Protein AF-0000000086443391 (afdb_homodimer)

pLDDT: mea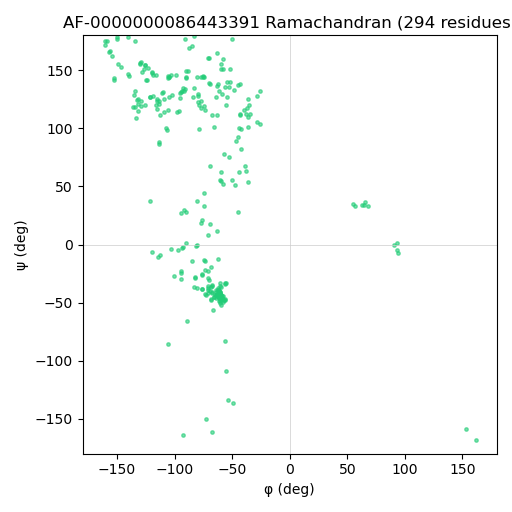n 80.8, std 28.44, range [21.55, 98.94]

Secondary structure (DSSP, 8-state):
----------------------STTSTT------------PPPTTSEEEEEEEESSHHHHHHHHHHHHHTTS-SEEEEEEEEEEEEEETTEEEEEEEEEEEEEEEGGGHHHHHHHHHHH-SSSS--EEEEE--EE-HHHHHHHHHHS--/----------------------------------------PPPTTSEEEEEEEESSHHHHHHHHHHHHHTTS-SEEEEEEEEEEEEEETTEEEEEEEEEEEEEEEGGGHHHHHHHHHHH-SSSS--EEEEE-----HHHHHHHHHHS--

Nearest PDB structures (foldseek):
  2zfh-assembly1_A  TM=9.985E-01  e=1.264E-17  Homo sapiens
  1osc-assembly1_B  TM=9.927E-01  e=7.047E-17  Rattus norvegicus
  2zom-assembly1_C  TM=9.769E-01  e=1.048E-13  Oryza sativa Japonica Group
  4e98-assembly1_B  TM=9.804E-01  e=3.803E-13  Cryptosporidium parvum Iowa II
  4iyq-assembly1_C  TM=9.465E-01  e=1.659E-12  Ehrlichia chaffeensis str. Arkansas

Structure (mmCIF, N/CA/C/O backbone):
data_AF-0000000086443391-model_v1
#
loop_
_entity.id
_entity.type
_entity.pdbx_description
1 polymer 'CutA divalent cation tolerance homolog'
#
loop_
_atom_site.group_PDB
_atom_site.id
_atom_site.type_symbol
_atom_site.label_atom_id
_atom_site.label_alt_id
_atom_site.label_comp_id
_atom_site.label_asym_id
_atom_site.label_entity_id
_atom_site.label_seq_id
_atom_site.pdbx_PDB_ins_code
_atom_site.Cartn_x
_atom_site.Cartn_y
_atom_site.Cartn_z
_atom_site.occupancy
_atom_site.B_iso_or_equiv
_atom_site.auth_seq_id
_atom_site.auth_comp_id
_atom_site.auth_asym_id
_atom_site.auth_atom_id
_atom_site.pdbx_PDB_model_num
ATOM 1 N N . MET A 1 1 ? -61.25 -26.375 -77.75 1 25.73 1 MET A N 1
ATOM 2 C CA . MET A 1 1 ? -61.312 -27.344 -76.625 1 25.73 1 MET A CA 1
ATOM 3 C C . MET A 1 1 ? -60.562 -26.812 -75.375 1 25.73 1 MET A C 1
ATOM 5 O O . MET A 1 1 ? -60.094 -27.594 -74.562 1 25.73 1 MET A O 1
ATOM 9 N N . THR A 1 2 ? -60.406 -25.469 -75.25 1 26.58 2 THR A N 1
ATOM 10 C CA . THR A 1 2 ? -59.406 -24.734 -74.5 1 26.58 2 THR A CA 1
ATOM 11 C C . THR A 1 2 ? -59.781 -24.719 -73 1 26.58 2 THR A C 1
ATOM 13 O O . THR A 1 2 ? -60.781 -24.125 -72.625 1 26.58 2 THR A O 1
ATOM 16 N N . THR A 1 3 ? -59.219 -25.547 -72.188 1 21.55 3 THR A N 1
ATOM 17 C CA . THR A 1 3 ? -59.625 -26.094 -70.875 1 21.55 3 THR A CA 1
ATOM 18 C C . THR A 1 3 ? -59.125 -25.234 -69.75 1 21.55 3 THR A C 1
ATOM 20 O O . THR A 1 3 ? -58 -25.422 -69.25 1 21.55 3 THR A O 1
ATOM 23 N N . LYS A 1 4 ? -58.906 -23.859 -69.938 1 28.02 4 LYS A N 1
ATOM 24 C CA . LYS A 1 4 ? -58.125 -23.172 -68.938 1 28.02 4 LYS A CA 1
ATOM 25 C C . LYS A 1 4 ? -58.625 -23.516 -67.5 1 28.02 4 LYS A C 1
ATOM 27 O O . LYS A 1 4 ? -59.812 -23.328 -67.25 1 28.02 4 LYS A O 1
ATOM 32 N N . LEU A 1 5 ? -57.656 -23.812 -66.688 1 23.98 5 LEU A N 1
ATOM 33 C CA . LEU A 1 5 ? -57.562 -24.484 -65.438 1 23.98 5 LEU A CA 1
ATOM 34 C C . LEU A 1 5 ? -58.25 -23.672 -64.312 1 23.98 5 LEU A C 1
ATOM 36 O O . LEU A 1 5 ? -58.438 -22.469 -64.5 1 23.98 5 LEU A O 1
ATOM 40 N N . LEU A 1 6 ? -57.875 -24.031 -63.031 1 24.28 6 LEU A N 1
ATOM 41 C CA . LEU A 1 6 ? -58.5 -24.562 -61.844 1 24.28 6 LEU A CA 1
ATOM 42 C C . LEU A 1 6 ? -58.656 -23.484 -60.781 1 24.28 6 LEU A C 1
ATOM 44 O O . LEU A 1 6 ? -59.75 -23.266 -60.25 1 24.28 6 LEU A O 1
ATOM 48 N N . LEU A 1 7 ? -57.469 -23.219 -59.844 1 27.47 7 LEU A N 1
ATOM 49 C CA . LEU A 1 7 ? -57.781 -23.672 -58.5 1 27.47 7 LEU A CA 1
ATOM 50 C C . LEU A 1 7 ? -58.375 -22.547 -57.656 1 27.47 7 LEU A C 1
ATOM 52 O O . LEU A 1 7 ? -58.188 -21.375 -57.969 1 27.47 7 LEU A O 1
ATOM 56 N N . PRO A 1 8 ? -58.344 -22.859 -56.188 1 28.83 8 PRO A N 1
ATOM 57 C CA . PRO A 1 8 ? -59.312 -22.703 -55.125 1 28.83 8 PRO A CA 1
ATOM 58 C C . PRO A 1 8 ? -59.188 -21.344 -54.406 1 28.83 8 PRO A C 1
ATOM 60 O O . PRO A 1 8 ? -58.188 -20.656 -54.562 1 28.83 8 PRO A O 1
ATOM 63 N N . SER A 1 9 ? -60.062 -21.078 -53.469 1 26.98 9 SER A N 1
ATOM 64 C CA . SER A 1 9 ? -60.844 -20.062 -52.75 1 26.98 9 SER A CA 1
ATOM 65 C C . SER A 1 9 ? -60.062 -19.562 -51.531 1 26.98 9 SER A C 1
ATOM 67 O O . SER A 1 9 ? -60.594 -18.797 -50.719 1 26.98 9 SER A O 1
ATOM 69 N N . ILE A 1 10 ? -58.625 -20.125 -51.25 1 29.17 10 ILE A N 1
ATOM 70 C CA . ILE A 1 10 ? -58.562 -20.203 -49.812 1 29.17 10 ILE A CA 1
ATOM 71 C C . ILE A 1 10 ? -58.688 -18.797 -49.219 1 29.17 10 ILE A C 1
ATOM 73 O O . ILE A 1 10 ? -58.281 -17.812 -49.812 1 29.17 10 ILE A O 1
ATOM 77 N N . SER A 1 11 ? -58.969 -18.766 -47.875 1 23.36 11 SER A N 1
ATOM 78 C CA . SER A 1 11 ? -59.688 -18.062 -46.812 1 23.36 11 SER A CA 1
ATOM 79 C C . SER A 1 11 ? -58.875 -16.859 -46.312 1 23.36 11 SER A C 1
ATOM 81 O O . SER A 1 11 ? -57.688 -16.766 -46.531 1 23.36 11 SER A O 1
ATOM 83 N N . VAL A 1 12 ? -59.469 -16.125 -45.312 1 23.7 12 VAL A N 1
ATOM 84 C CA . VAL A 1 12 ? -59.812 -14.812 -44.781 1 23.7 12 VAL A CA 1
ATOM 85 C C . VAL A 1 12 ? -58.688 -14.297 -43.906 1 23.7 12 VAL A C 1
ATOM 87 O O . VAL A 1 12 ? -58.281 -13.148 -44.031 1 23.7 12 VAL A O 1
ATOM 90 N N . ALA A 1 13 ? -58.344 -14.992 -42.625 1 24.92 13 ALA A N 1
ATOM 91 C CA . ALA A 1 13 ? -58.531 -14.281 -41.375 1 24.92 13 ALA A CA 1
ATOM 92 C C . ALA A 1 13 ? -57.25 -13.602 -40.938 1 24.92 13 ALA A C 1
ATOM 94 O O . ALA A 1 13 ? -56.406 -14.219 -40.25 1 24.92 13 ALA A O 1
ATOM 95 N N . CYS A 1 14 ? -56.281 -13.188 -41.719 1 25.61 14 CYS A N 1
ATOM 96 C CA . CYS A 1 14 ? -55.031 -12.773 -41.125 1 25.61 14 CYS A CA 1
ATOM 97 C C . CYS A 1 14 ? -55.219 -11.602 -40.156 1 25.61 14 CYS A C 1
ATOM 99 O O . CYS A 1 14 ? -55.438 -10.469 -40.625 1 25.61 14 CYS A O 1
ATOM 101 N N . LEU A 1 15 ? -56.062 -11.859 -39 1 27.02 15 LEU A N 1
ATOM 102 C CA . LEU A 1 15 ? -56.375 -10.812 -38.031 1 27.02 15 LEU A CA 1
ATOM 103 C C . LEU A 1 15 ? -55.094 -10.125 -37.531 1 27.02 15 LEU A C 1
ATOM 105 O O . LEU A 1 15 ? -54.031 -10.758 -37.469 1 27.02 15 LEU A O 1
ATOM 109 N N . LEU A 1 16 ? -55.219 -8.836 -37.156 1 25.28 16 LEU A N 1
ATOM 110 C CA . LEU A 1 16 ? -54.562 -7.574 -36.875 1 25.28 16 LEU A CA 1
ATOM 111 C C . LEU A 1 16 ? -53.844 -7.637 -35.531 1 25.28 16 LEU A C 1
ATOM 113 O O . LEU A 1 16 ? -54.438 -7.414 -34.5 1 25.28 16 LEU A O 1
ATOM 117 N N . LEU A 1 17 ? -53.25 -8.859 -35.062 1 32.81 17 LEU A N 1
ATOM 118 C CA . LEU A 1 17 ? -52.75 -8.742 -33.688 1 32.81 17 LEU A CA 1
ATOM 119 C C . LEU A 1 17 ? -51.75 -7.613 -33.562 1 32.81 17 LEU A C 1
ATOM 121 O O . LEU A 1 17 ? -50.625 -7.711 -34.125 1 32.81 17 LEU A O 1
ATOM 125 N N . SER A 1 18 ? -52.281 -6.41 -33.5 1 25.41 18 SER A N 1
ATOM 126 C CA . SER A 1 18 ? -51.562 -5.148 -33.344 1 25.41 18 SER A CA 1
ATOM 127 C C . SER A 1 18 ? -50.562 -5.219 -32.188 1 25.41 18 SER A C 1
ATOM 129 O O . SER A 1 18 ? -50.531 -6.203 -31.438 1 25.41 18 SER A O 1
ATOM 131 N N . GLN A 1 19 ? -50.5 -4.074 -31.297 1 26.28 19 GLN A N 1
ATOM 132 C CA . GLN A 1 19 ? -49.625 -3.014 -30.797 1 26.28 19 GLN A CA 1
ATOM 133 C C . GLN A 1 19 ? -49.125 -3.33 -29.391 1 26.28 19 GLN A C 1
ATOM 135 O O . GLN A 1 19 ? -48.5 -2.488 -28.75 1 26.28 19 GLN A O 1
ATOM 140 N N . LEU A 1 20 ? -49.469 -4.363 -28.672 1 33.06 20 LEU A N 1
ATOM 141 C CA . LEU A 1 20 ? -49.406 -4.086 -27.234 1 33.06 20 LEU A CA 1
ATOM 142 C C . LEU A 1 20 ? -47.938 -4.082 -26.75 1 33.06 20 LEU A C 1
ATOM 144 O O . LEU A 1 20 ? -47.5 -5.047 -26.125 1 33.06 20 LEU A O 1
ATOM 148 N N . ARG A 1 21 ? -46.938 -3.904 -27.516 1 29.48 21 ARG A N 1
ATOM 149 C CA . ARG A 1 21 ? -45.656 -4.211 -26.875 1 29.48 21 ARG A CA 1
ATOM 150 C C . ARG A 1 21 ? -45.312 -3.191 -25.797 1 29.48 21 ARG A C 1
ATOM 152 O O . ARG A 1 21 ? -44.156 -2.793 -25.641 1 29.48 21 ARG A O 1
ATOM 159 N N . GLY A 1 22 ? -46.375 -2.428 -25.359 1 25.39 22 GLY A N 1
ATOM 160 C CA . GLY A 1 22 ? -45.812 -1.315 -24.609 1 25.39 22 GLY A CA 1
ATOM 161 C C . GLY A 1 22 ? -44.906 -1.755 -23.5 1 25.39 22 GLY A C 1
ATOM 162 O O . GLY A 1 22 ? -43.75 -1.306 -23.422 1 25.39 22 GLY A O 1
ATOM 163 N N . VAL A 1 23 ? -45.375 -1.601 -22.141 1 29.09 23 VAL A N 1
ATOM 164 C CA . VAL A 1 23 ? -44.938 -0.845 -20.969 1 29.09 23 VAL A CA 1
ATOM 165 C C . VAL A 1 23 ? -44.094 -1.735 -20.047 1 29.09 23 VAL A C 1
ATOM 167 O O . VAL A 1 23 ? -43.656 -1.302 -18.984 1 29.09 23 VAL A O 1
ATOM 170 N N . LEU A 1 24 ? -43.938 -3.023 -20.328 1 31.02 24 LEU A N 1
ATOM 171 C CA . LEU A 1 24 ? -43.688 -3.641 -19.031 1 31.02 24 LEU A CA 1
ATOM 172 C C . LEU A 1 24 ? -42.25 -3.389 -18.578 1 31.02 24 LEU A C 1
ATOM 174 O O . LEU A 1 24 ? -41.406 -4.289 -18.641 1 31.02 24 LEU A O 1
ATOM 178 N N . LYS A 1 25 ? -41.531 -2.377 -19.156 1 30.86 25 LYS A N 1
ATOM 179 C CA . LYS A 1 25 ? -40.125 -2.418 -18.703 1 30.86 25 LYS A CA 1
ATOM 180 C C . LYS A 1 25 ? -40.031 -2.203 -17.203 1 30.86 25 LYS A C 1
ATOM 182 O O . LYS A 1 25 ? -38.938 -2.105 -16.641 1 30.86 25 LYS A O 1
ATOM 187 N N . LEU A 1 26 ? -41.125 -1.758 -16.5 1 30.23 26 LEU A N 1
ATOM 188 C CA . LEU A 1 26 ? -40.625 -0.985 -15.375 1 30.23 26 LEU A CA 1
ATOM 189 C C . LEU A 1 26 ? -39.875 -1.887 -14.391 1 30.23 26 LEU A C 1
ATOM 191 O O . LEU A 1 26 ? -38.812 -1.513 -13.859 1 30.23 26 LEU A O 1
ATOM 195 N N . SER A 1 27 ? -40.5 -2.957 -13.852 1 30.39 27 SER A N 1
ATOM 196 C CA . SER A 1 27 ? -40.406 -3.145 -12.414 1 30.39 27 SER A CA 1
ATOM 197 C C . SER A 1 27 ? -39.125 -3.887 -12.055 1 30.39 27 SER A C 1
ATOM 199 O O . SER A 1 27 ? -38.906 -4.273 -10.898 1 30.39 27 SER A O 1
ATOM 201 N N . ALA A 1 28 ? -38.469 -4.484 -12.977 1 35 28 ALA A N 1
ATOM 202 C CA . ALA A 1 28 ? -37.656 -5.48 -12.312 1 35 28 ALA A CA 1
ATOM 203 C C . ALA A 1 28 ? -36.531 -4.816 -11.516 1 35 28 ALA A C 1
ATOM 205 O O . ALA A 1 28 ? -35.469 -5.406 -11.312 1 35 28 ALA A O 1
ATOM 206 N N . MET A 1 29 ? -36.594 -3.486 -11.43 1 26.83 29 MET A N 1
ATOM 207 C CA . MET A 1 29 ? -35.281 -2.992 -10.977 1 26.83 29 MET A CA 1
ATOM 208 C C . MET A 1 29 ? -34.875 -3.648 -9.664 1 26.83 29 MET A C 1
ATOM 210 O O . MET A 1 29 ? -33.75 -4.113 -9.516 1 26.83 29 MET A O 1
ATOM 214 N N . ALA A 1 30 ? -35.469 -3.016 -8.391 1 31.58 30 ALA A N 1
ATOM 215 C CA . ALA A 1 30 ? -34.75 -2.783 -7.148 1 31.58 30 ALA A CA 1
ATOM 216 C C . ALA A 1 30 ? -34.656 -4.059 -6.316 1 31.58 30 ALA A C 1
ATOM 218 O O . ALA A 1 30 ? -35.594 -4.414 -5.609 1 31.58 30 ALA A O 1
ATOM 219 N N . THR A 1 31 ? -34.5 -5.168 -6.711 1 34.12 31 THR A N 1
ATOM 220 C CA . THR A 1 31 ? -34.375 -6.121 -5.617 1 34.12 31 THR A CA 1
ATOM 221 C C . THR A 1 31 ? -33.406 -5.602 -4.559 1 34.12 31 THR A C 1
ATOM 223 O O . THR A 1 31 ? -32.25 -5.332 -4.852 1 34.12 31 THR A O 1
ATOM 226 N N . THR A 1 32 ? -33.812 -4.855 -3.576 1 32.41 32 THR A N 1
ATOM 227 C CA . THR A 1 32 ? -33.188 -4.379 -2.354 1 32.41 32 THR A CA 1
ATOM 228 C C . THR A 1 32 ? -32.5 -5.523 -1.625 1 32.41 32 THR A C 1
ATOM 230 O O . THR A 1 32 ? -33.156 -6.398 -1.06 1 32.41 32 THR A O 1
ATOM 233 N N . SER A 1 33 ? -31.688 -6.328 -2.15 1 35.19 33 SER A N 1
ATOM 234 C CA . SER A 1 33 ? -31.031 -7.191 -1.176 1 35.19 33 SER A CA 1
ATOM 235 C C . SER A 1 33 ? -30.734 -6.449 0.124 1 35.19 33 SER A C 1
ATOM 237 O O . SER A 1 33 ? -30.391 -5.266 0.103 1 35.19 33 SER A O 1
ATOM 239 N N . PRO A 1 34 ? -31.312 -6.867 1.272 1 35.53 34 P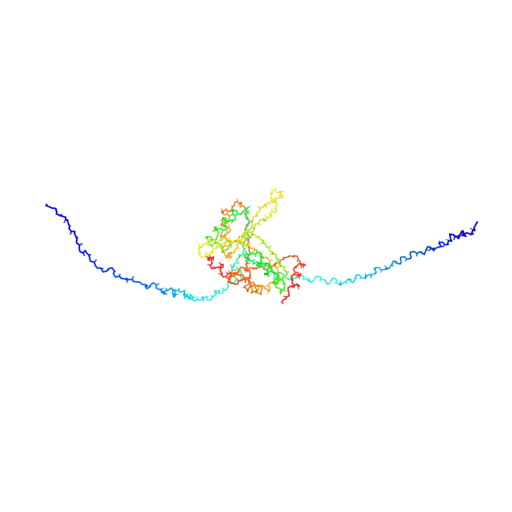RO A N 1
ATOM 240 C CA . PRO A 1 34 ? -31.047 -6.148 2.521 1 35.53 34 PRO A CA 1
ATOM 241 C C . PRO A 1 34 ? -29.609 -5.656 2.643 1 35.53 34 PRO A C 1
ATOM 243 O O . PRO A 1 34 ? -28.703 -6.285 2.104 1 35.53 34 PRO A O 1
ATOM 246 N N . CYS A 1 35 ? -29.391 -4.434 2.619 1 35.72 35 CYS A N 1
ATOM 247 C CA . CYS A 1 35 ? -28.109 -3.854 2.992 1 35.72 35 CYS A CA 1
ATOM 248 C C . CYS A 1 35 ? -27.469 -4.625 4.145 1 35.72 35 CYS A C 1
ATOM 250 O O . CYS A 1 35 ? -27.953 -4.559 5.277 1 35.72 35 CYS A O 1
ATOM 252 N N . VAL A 1 36 ? -27.297 -5.934 4.035 1 40 36 VAL A N 1
ATOM 253 C CA . VAL A 1 36 ? -26.516 -6.52 5.109 1 40 36 VAL A CA 1
ATOM 254 C C . VAL A 1 36 ? -25.547 -5.477 5.664 1 40 36 VAL A C 1
ATOM 256 O O . VAL A 1 36 ? -24.906 -4.742 4.902 1 40 36 VAL A O 1
ATOM 259 N N . PRO A 1 37 ? -25.812 -4.961 6.773 1 47.06 37 PRO A N 1
ATOM 260 C CA . PRO A 1 37 ? -24.859 -4.004 7.328 1 47.06 37 PRO A CA 1
ATOM 261 C C . PRO A 1 37 ? -23.406 -4.367 7.004 1 47.06 37 PRO A C 1
ATOM 263 O O . PRO A 1 37 ? -23.078 -5.547 6.848 1 47.06 37 PRO A O 1
ATOM 266 N N . PRO A 1 38 ? -22.719 -3.512 6.336 1 56.16 38 PRO A N 1
ATOM 267 C CA . PRO A 1 38 ? -21.312 -3.848 6.105 1 56.16 38 PRO A CA 1
ATOM 268 C C . PRO A 1 38 ? -20.672 -4.574 7.293 1 56.16 38 PRO A C 1
ATOM 270 O O . PRO A 1 38 ? -20.953 -4.238 8.445 1 56.16 38 PRO A O 1
ATOM 273 N N . SER A 1 39 ? -20.516 -5.941 7.254 1 62.44 39 SER A N 1
ATOM 274 C CA . SER A 1 39 ? -19.781 -6.656 8.289 1 62.44 39 SER A CA 1
ATOM 275 C C . SER A 1 39 ? -18.75 -5.746 8.969 1 62.44 39 SER A C 1
ATOM 277 O O . SER A 1 39 ? -18.234 -4.82 8.344 1 62.44 39 SER A O 1
ATOM 279 N N . PRO A 1 40 ? -18.766 -5.793 10.32 1 81 40 PRO A N 1
ATOM 280 C CA . PRO A 1 40 ? -17.734 -5.012 11.023 1 81 40 PRO A CA 1
ATOM 281 C C . PRO A 1 40 ? -16.344 -5.176 10.422 1 81 40 PRO A C 1
ATOM 283 O O . PRO A 1 40 ? -16.031 -6.242 9.883 1 81 40 PRO A O 1
ATOM 286 N N . PRO A 1 41 ? -15.742 -4.168 10.336 1 88.81 41 PRO A N 1
ATOM 287 C CA . PRO A 1 41 ? -14.375 -4.277 9.828 1 88.81 41 PRO A CA 1
ATOM 288 C C . PRO A 1 41 ? -13.539 -5.309 10.586 1 88.81 41 PRO A C 1
ATOM 290 O O . PRO A 1 41 ? -13.766 -5.527 11.781 1 88.81 41 PRO A O 1
ATOM 293 N N . PRO A 1 42 ? -12.789 -6.02 9.906 1 93.5 42 PRO A N 1
ATOM 294 C CA . PRO A 1 42 ? -11.914 -6.969 10.594 1 93.5 42 PRO A CA 1
ATOM 295 C C . PRO A 1 42 ? -10.977 -6.293 11.586 1 93.5 42 PRO A C 1
ATOM 297 O O . PRO A 1 42 ? -10.641 -5.117 11.422 1 93.5 42 PRO A O 1
ATOM 300 N N . PRO A 1 43 ? -10.609 -7.031 12.625 1 95.69 43 PRO A N 1
ATOM 301 C CA . PRO A 1 43 ? -9.656 -6.473 13.578 1 95.69 43 PRO A CA 1
ATOM 302 C C . PRO A 1 43 ? -8.32 -6.102 12.938 1 95.69 43 PRO A C 1
ATOM 304 O O . PRO A 1 43 ? -7.949 -6.664 11.906 1 95.69 43 PRO A O 1
ATOM 307 N N . PRO A 1 44 ? -7.625 -5.141 13.594 1 96.81 44 PRO A N 1
ATOM 308 C CA . PRO A 1 44 ? -6.297 -4.781 13.086 1 96.81 44 PRO A CA 1
ATOM 309 C C . PRO A 1 44 ? -5.383 -5.992 12.922 1 96.81 44 PRO A C 1
ATOM 311 O O . PRO A 1 44 ? -5.367 -6.883 13.773 1 96.81 44 PRO A O 1
ATOM 314 N N . GLY A 1 45 ? -4.699 -6.035 11.812 1 97.88 45 GLY A N 1
ATOM 315 C CA . GLY A 1 45 ? -3.729 -7.094 11.602 1 97.88 45 GLY A CA 1
ATOM 316 C C . GLY A 1 45 ? -4.301 -8.281 10.852 1 97.88 45 GLY A C 1
ATOM 317 O O . GLY A 1 45 ? -3.564 -9.195 10.477 1 97.88 45 GLY A O 1
ATOM 318 N N . THR A 1 46 ? -5.582 -8.32 10.594 1 98.06 46 THR A N 1
ATOM 319 C CA . THR A 1 46 ? -6.215 -9.406 9.859 1 98.06 46 THR A CA 1
ATOM 320 C C . THR A 1 46 ? -5.777 -9.391 8.391 1 98.06 46 THR A C 1
ATOM 322 O O . THR A 1 46 ? -5.637 -10.453 7.773 1 98.06 46 THR A O 1
ATOM 325 N N . VAL A 1 47 ? -5.629 -8.234 7.887 1 98.56 47 VAL A N 1
ATOM 326 C CA . VAL A 1 47 ? -5.16 -8.031 6.52 1 98.56 47 VAL A CA 1
ATOM 327 C C . VAL A 1 47 ? -3.695 -7.598 6.531 1 98.56 47 VAL A C 1
ATOM 329 O O . VAL A 1 47 ? -3.252 -6.91 7.457 1 98.56 47 VAL A O 1
ATOM 332 N N . SER A 1 48 ? -2.951 -8.023 5.535 1 98.81 48 SER A N 1
ATOM 333 C CA . SER A 1 48 ? -1.553 -7.629 5.387 1 98.81 48 SER A CA 1
ATOM 334 C C . SER A 1 48 ? -1.279 -7.078 3.994 1 98.81 48 SER A C 1
ATOM 336 O O . SER A 1 48 ? -1.936 -7.465 3.025 1 98.81 48 SER A O 1
ATOM 338 N N . ALA A 1 49 ? -0.36 -6.172 3.941 1 98.88 49 ALA A N 1
ATOM 339 C CA . ALA A 1 49 ? 0.308 -5.828 2.689 1 98.88 49 ALA A CA 1
ATOM 340 C C . ALA A 1 49 ? 1.599 -6.621 2.518 1 98.88 49 ALA A C 1
ATOM 342 O O . ALA A 1 49 ? 2.4 -6.723 3.449 1 98.88 49 ALA A O 1
ATOM 343 N N . ALA A 1 50 ? 1.792 -7.207 1.352 1 98.88 50 ALA A N 1
ATOM 344 C CA . ALA A 1 50 ? 3.031 -7.906 1.028 1 98.88 50 ALA A CA 1
ATOM 345 C C . ALA A 1 50 ? 3.725 -7.273 -0.174 1 98.88 50 ALA A C 1
ATOM 347 O O . ALA A 1 50 ? 3.064 -6.73 -1.064 1 98.88 50 ALA A O 1
ATOM 348 N N . TYR A 1 51 ? 4.988 -7.348 -0.16 1 98.88 51 TYR A N 1
ATOM 349 C CA . TYR A 1 51 ? 5.832 -6.766 -1.197 1 98.88 51 TYR A CA 1
ATOM 350 C C . TYR A 1 51 ? 6.699 -7.836 -1.855 1 98.88 51 TYR A C 1
ATOM 352 O O . TYR A 1 51 ? 7.367 -8.609 -1.168 1 98.88 51 TYR A O 1
ATOM 360 N N . VAL A 1 52 ? 6.617 -7.875 -3.154 1 98.88 52 VAL A N 1
ATOM 361 C CA . VAL A 1 52 ? 7.348 -8.844 -3.973 1 98.88 52 VAL A CA 1
ATOM 362 C C . VAL A 1 52 ? 8.023 -8.125 -5.141 1 98.88 52 VAL A C 1
ATOM 364 O O . VAL A 1 52 ? 7.359 -7.434 -5.918 1 98.88 52 VAL A O 1
ATOM 367 N N . THR A 1 53 ? 9.305 -8.258 -5.293 1 98.69 53 THR A N 1
ATOM 368 C CA . THR A 1 53 ? 9.969 -7.711 -6.465 1 98.69 53 THR A CA 1
ATOM 369 C C . THR A 1 53 ? 10.008 -8.734 -7.598 1 98.69 53 THR A C 1
ATOM 371 O O . THR A 1 53 ? 10.117 -9.938 -7.352 1 98.69 53 THR A O 1
ATOM 374 N N . CYS A 1 54 ? 9.875 -8.258 -8.773 1 98.75 54 CYS A N 1
ATOM 375 C CA . CYS A 1 54 ? 9.945 -9.07 -9.984 1 98.75 54 CYS A CA 1
ATOM 376 C C . CYS A 1 54 ? 10.914 -8.477 -10.992 1 98.75 54 CYS A C 1
ATOM 378 O O . CYS A 1 54 ? 11.133 -7.262 -11.008 1 98.75 54 CYS A O 1
ATOM 380 N N . PRO A 1 55 ? 11.43 -9.281 -11.898 1 98.31 55 PRO A N 1
ATOM 381 C CA . PRO A 1 55 ? 12.414 -8.766 -12.852 1 98.31 55 PRO A CA 1
ATOM 382 C C . PRO A 1 55 ? 11.797 -7.824 -13.891 1 98.31 55 PRO A C 1
ATOM 384 O O . PRO A 1 55 ? 12.492 -6.984 -14.461 1 98.31 55 PRO A O 1
ATOM 387 N N . ASN A 1 56 ? 10.477 -8.039 -14.203 1 98.25 56 ASN A N 1
ATOM 388 C CA . ASN A 1 56 ? 9.797 -7.184 -15.172 1 98.25 56 ASN A CA 1
ATOM 389 C C . ASN A 1 56 ? 8.281 -7.27 -15.031 1 98.25 56 ASN A C 1
ATOM 391 O O . ASN A 1 56 ? 7.77 -8.062 -14.242 1 98.25 56 ASN A O 1
ATOM 395 N N . GLU A 1 57 ? 7.664 -6.453 -15.812 1 98.5 57 GLU A N 1
ATOM 396 C CA . GLU A 1 57 ? 6.215 -6.32 -15.711 1 98.5 57 GLU A CA 1
ATOM 397 C C . GLU A 1 57 ? 5.512 -7.602 -16.156 1 98.5 57 GLU A C 1
ATOM 399 O O . GLU A 1 57 ? 4.469 -7.961 -15.602 1 98.5 57 GLU A O 1
ATOM 404 N N . GLU A 1 58 ? 6.039 -8.281 -17.125 1 98.5 58 GLU A N 1
ATOM 405 C CA . GLU A 1 58 ? 5.422 -9.508 -17.625 1 98.5 58 GLU A CA 1
ATOM 406 C C . GLU A 1 58 ? 5.328 -10.562 -16.531 1 98.5 58 GLU A C 1
ATOM 408 O O . GLU A 1 58 ? 4.262 -11.141 -16.312 1 98.5 58 GLU A O 1
ATOM 413 N N . VAL A 1 59 ? 6.426 -10.781 -15.898 1 98.75 59 VAL A N 1
ATOM 414 C CA . VAL A 1 59 ? 6.465 -11.758 -14.812 1 98.75 59 VAL A CA 1
ATOM 415 C C . VAL A 1 59 ? 5.516 -11.32 -13.695 1 98.75 59 VAL A C 1
ATOM 417 O O . VAL A 1 59 ? 4.75 -12.133 -13.172 1 98.75 59 VAL A O 1
ATOM 420 N N . ALA A 1 60 ? 5.555 -10.047 -13.336 1 98.81 60 ALA A N 1
ATOM 421 C CA . ALA A 1 60 ? 4.715 -9.516 -12.266 1 98.81 60 ALA A CA 1
ATOM 422 C C . ALA A 1 60 ? 3.234 -9.703 -12.586 1 98.81 60 ALA A C 1
ATOM 424 O O . ALA A 1 60 ? 2.449 -10.102 -11.719 1 98.81 60 ALA A O 1
ATOM 425 N N . ARG A 1 61 ? 2.904 -9.414 -13.805 1 98.69 61 ARG A N 1
ATOM 426 C CA . ARG A 1 61 ? 1.512 -9.531 -14.227 1 98.69 61 ARG A CA 1
ATOM 427 C C . ARG A 1 61 ? 1.031 -10.977 -14.141 1 98.69 61 ARG A C 1
ATOM 429 O O . ARG A 1 61 ? -0.098 -11.234 -13.719 1 98.69 61 ARG A O 1
ATOM 436 N N . LYS A 1 62 ? 1.845 -11.82 -14.586 1 98.75 62 LYS A N 1
ATOM 437 C CA . LYS A 1 62 ? 1.498 -13.242 -14.523 1 98.75 62 LYS A CA 1
ATOM 438 C C . LYS A 1 62 ? 1.305 -13.695 -13.078 1 98.75 62 LYS A C 1
ATOM 440 O O . LYS A 1 62 ? 0.316 -14.359 -12.758 1 98.75 62 LYS A O 1
ATOM 445 N N . LEU A 1 63 ? 2.213 -13.359 -12.281 1 98.88 63 LEU A N 1
ATOM 446 C CA . LEU A 1 63 ? 2.115 -13.719 -10.867 1 98.88 63 LEU A CA 1
ATOM 447 C C . LEU A 1 63 ? 0.873 -13.109 -10.234 1 98.88 63 LEU A C 1
ATOM 449 O O . LEU A 1 63 ? 0.145 -13.781 -9.508 1 98.88 63 LEU A O 1
ATOM 453 N N . ALA A 1 64 ? 0.688 -11.828 -10.508 1 98.88 64 ALA A N 1
ATOM 454 C CA . ALA A 1 64 ? -0.433 -11.094 -9.922 1 98.88 64 ALA A CA 1
ATOM 455 C C . ALA A 1 64 ? -1.765 -11.734 -10.305 1 98.88 64 ALA A C 1
ATOM 457 O O . ALA A 1 64 ? -2.619 -11.961 -9.445 1 98.88 64 ALA A O 1
ATOM 458 N N . LYS A 1 65 ? -1.919 -12.062 -11.562 1 98.69 65 LYS A N 1
ATOM 459 C CA . LYS A 1 65 ? -3.156 -12.672 -12.031 1 98.69 65 LYS A CA 1
ATOM 460 C C . LYS A 1 65 ? -3.391 -14.023 -11.375 1 98.69 65 LYS A C 1
ATOM 462 O O . LYS A 1 65 ? -4.512 -14.336 -10.961 1 98.69 65 LYS A O 1
ATOM 467 N N . GLY A 1 66 ? -2.344 -14.781 -11.273 1 98.69 66 GLY A N 1
ATOM 468 C CA . GLY A 1 66 ? -2.471 -16.078 -10.617 1 98.69 66 GLY A CA 1
ATOM 469 C C . GLY A 1 66 ? -2.865 -15.969 -9.156 1 98.69 66 GLY A C 1
ATOM 470 O O . GLY A 1 66 ? -3.68 -16.75 -8.672 1 98.69 66 GLY A O 1
ATOM 471 N N . LEU A 1 67 ? -2.275 -15.039 -8.461 1 98.88 67 LEU A N 1
ATOM 472 C CA . LEU A 1 67 ? -2.572 -14.82 -7.051 1 98.88 67 LEU A CA 1
ATOM 473 C C . LEU A 1 67 ? -4.035 -14.445 -6.852 1 98.88 67 LEU A C 1
ATOM 475 O O . LEU A 1 67 ? -4.695 -14.953 -5.945 1 98.88 67 LEU A O 1
ATOM 479 N N . VAL A 1 68 ? -4.543 -13.555 -7.688 1 98.75 68 VAL A N 1
ATOM 480 C CA . VAL A 1 68 ? -5.914 -13.07 -7.574 1 98.75 68 VAL A CA 1
ATOM 481 C C . VAL A 1 68 ? -6.887 -14.164 -8.008 1 98.75 68 VAL A C 1
ATOM 483 O O . VAL A 1 68 ? -7.879 -14.43 -7.324 1 98.75 68 VAL A O 1
ATOM 486 N N . GLU A 1 69 ? -6.59 -14.828 -9.055 1 97.88 69 GLU A N 1
ATOM 487 C CA . GLU A 1 69 ? -7.434 -15.922 -9.547 1 97.88 69 GLU A CA 1
ATOM 488 C C . GLU A 1 69 ? -7.527 -17.047 -8.516 1 97.88 69 GLU A C 1
ATOM 490 O O . GLU A 1 69 ? -8.586 -17.641 -8.344 1 97.88 69 GLU A O 1
ATOM 495 N N . GLY A 1 70 ? -6.445 -17.266 -7.918 1 97.62 70 GLY A N 1
ATOM 496 C CA . GLY A 1 70 ? -6.375 -18.344 -6.934 1 97.62 70 GLY A CA 1
ATOM 497 C C . GLY A 1 70 ? -6.922 -17.938 -5.578 1 97.62 70 GLY A C 1
ATOM 498 O O . GLY A 1 70 ? -6.883 -18.719 -4.629 1 97.62 70 GLY A O 1
ATOM 499 N N . LYS A 1 71 ? -7.355 -16.719 -5.449 1 98.06 71 LYS A N 1
ATOM 500 C CA . LYS A 1 71 ? -7.906 -16.188 -4.211 1 98.06 71 LYS A CA 1
ATOM 501 C C . LYS A 1 71 ? -6.852 -16.156 -3.105 1 98.06 71 LYS A C 1
ATOM 503 O O . LYS A 1 71 ? -7.16 -16.406 -1.939 1 98.06 71 LYS A O 1
ATOM 508 N N . LEU A 1 72 ? -5.652 -15.922 -3.463 1 98.75 72 LEU A N 1
ATOM 509 C CA . LEU A 1 72 ? -4.555 -15.773 -2.516 1 98.75 72 LEU A CA 1
ATOM 510 C C . LEU A 1 72 ? -4.328 -14.305 -2.174 1 98.75 72 LEU A C 1
ATOM 512 O O . LEU A 1 72 ? -3.76 -13.984 -1.127 1 98.75 72 LEU A O 1
ATOM 516 N N . ALA A 1 73 ? -4.715 -13.438 -3.039 1 98.81 73 ALA A N 1
ATOM 517 C CA . ALA A 1 73 ? -4.691 -11.992 -2.85 1 98.81 73 ALA A CA 1
ATOM 518 C C . ALA A 1 73 ? -5.949 -11.344 -3.416 1 98.81 73 ALA A C 1
ATOM 520 O O . ALA A 1 73 ? -6.5 -11.805 -4.418 1 98.81 73 ALA A O 1
ATOM 521 N N . ALA A 1 74 ? -6.398 -10.289 -2.727 1 98.5 74 ALA A N 1
ATOM 522 C CA . ALA A 1 74 ? -7.57 -9.57 -3.203 1 98.5 74 ALA A CA 1
ATOM 523 C C . ALA A 1 74 ? -7.195 -8.594 -4.316 1 98.5 74 ALA A C 1
ATOM 525 O O . ALA A 1 74 ? -7.973 -8.375 -5.25 1 98.5 74 ALA A O 1
ATOM 526 N N . CYS A 1 75 ? -6.074 -8.008 -4.172 1 98.38 75 CYS A N 1
ATOM 527 C CA . CYS A 1 75 ? -5.598 -6.969 -5.078 1 98.38 75 CYS A CA 1
ATOM 528 C C . CYS A 1 75 ? -4.074 -6.922 -5.098 1 98.38 75 CYS A C 1
ATOM 530 O O . CYS A 1 75 ? -3.43 -7.098 -4.062 1 98.38 75 CYS A O 1
ATOM 532 N N . VAL A 1 76 ? -3.537 -6.664 -6.281 1 98.88 76 VAL A N 1
ATOM 533 C CA . VAL A 1 76 ? -2.1 -6.461 -6.434 1 98.88 76 VAL A CA 1
ATOM 534 C C . VAL A 1 76 ? -1.842 -5.168 -7.207 1 98.88 76 VAL A C 1
ATOM 536 O O . VAL A 1 76 ? -2.369 -4.977 -8.305 1 98.88 76 VAL A O 1
ATOM 539 N N . ASN A 1 77 ? -1.068 -4.262 -6.594 1 98.81 77 ASN A N 1
ATOM 540 C CA . ASN A 1 77 ? -0.532 -3.105 -7.305 1 98.81 77 ASN A CA 1
ATOM 541 C C . ASN A 1 77 ? 0.871 -3.377 -7.84 1 98.81 77 ASN A C 1
ATOM 543 O O . ASN A 1 77 ? 1.736 -3.861 -7.105 1 98.81 77 ASN A O 1
ATOM 547 N N . ILE A 1 78 ? 1.067 -3.066 -9.094 1 98.88 78 ILE A N 1
ATOM 548 C CA . ILE A 1 78 ? 2.396 -3.186 -9.68 1 98.88 78 ILE A CA 1
ATOM 549 C C . ILE A 1 78 ? 3.004 -1.798 -9.867 1 98.88 78 ILE A C 1
ATOM 551 O O . ILE A 1 78 ? 2.461 -0.972 -10.609 1 98.88 78 ILE A O 1
ATOM 555 N N . ILE A 1 79 ? 4.074 -1.523 -9.18 1 98.81 79 ILE A N 1
ATOM 556 C CA . ILE A 1 79 ? 4.82 -0.272 -9.25 1 98.81 79 ILE A CA 1
ATOM 557 C C . ILE A 1 79 ? 6.023 -0.436 -10.172 1 98.81 79 ILE A C 1
ATOM 559 O O . ILE A 1 79 ? 6.957 -1.181 -9.867 1 98.81 79 ILE A O 1
ATOM 563 N N . PRO A 1 80 ? 6.059 0.236 -11.281 1 98.44 80 PRO A N 1
ATOM 564 C CA . PRO A 1 80 ? 7.121 0.03 -12.266 1 98.44 80 PRO A CA 1
ATOM 565 C C . PRO A 1 80 ? 8.367 0.856 -11.969 1 98.44 80 PRO A C 1
ATOM 567 O O . PRO A 1 80 ? 8.375 1.657 -11.031 1 98.44 80 PRO A O 1
ATOM 570 N N . GLN A 1 81 ? 9.492 0.605 -12.703 1 97.69 81 GLN A N 1
ATOM 571 C CA . GLN A 1 81 ? 10.695 1.43 -12.797 1 97.69 81 GLN A CA 1
ATOM 572 C C . GLN A 1 81 ? 11.422 1.488 -11.453 1 97.69 81 GLN A C 1
ATOM 574 O O . GLN A 1 81 ? 11.938 2.539 -11.07 1 97.69 81 GLN A O 1
ATOM 579 N N . ILE A 1 82 ? 11.414 0.465 -10.789 1 97.88 82 ILE A N 1
ATOM 580 C CA . ILE A 1 82 ? 12.211 0.326 -9.578 1 97.88 82 ILE A CA 1
ATOM 581 C C . ILE A 1 82 ? 13.641 -0.068 -9.938 1 97.88 82 ILE A C 1
ATOM 583 O O . ILE A 1 82 ? 13.859 -0.918 -10.805 1 97.88 82 ILE A O 1
ATOM 587 N N . LYS A 1 83 ? 14.586 0.601 -9.305 1 98.19 83 LYS A N 1
ATOM 588 C CA . LYS A 1 83 ? 15.984 0.184 -9.375 1 98.19 83 LYS A CA 1
ATOM 589 C C . LYS A 1 83 ? 16.422 -0.484 -8.07 1 98.19 83 LYS A C 1
ATOM 591 O O . LYS A 1 83 ? 16.203 0.059 -6.988 1 98.19 83 LYS A O 1
ATOM 596 N N . SER A 1 84 ? 16.984 -1.685 -8.195 1 97.56 84 SER A N 1
ATOM 597 C CA . SER A 1 84 ? 17.5 -2.414 -7.039 1 97.56 84 SER A CA 1
ATOM 598 C C . SER A 1 84 ? 19.016 -2.473 -7.051 1 97.56 84 SER A C 1
ATOM 600 O O . SER A 1 84 ? 19.625 -2.852 -8.055 1 97.56 84 SER A O 1
ATOM 602 N N . ILE A 1 85 ? 19.656 -2.031 -5.961 1 98.44 85 ILE A N 1
ATOM 603 C CA . ILE A 1 85 ? 21.094 -2.076 -5.766 1 98.44 85 ILE A CA 1
ATOM 604 C C . ILE A 1 85 ? 21.422 -3.008 -4.605 1 98.44 85 ILE A C 1
ATOM 606 O O . ILE A 1 85 ? 20.875 -2.875 -3.514 1 98.44 85 ILE A O 1
ATOM 610 N N . TYR A 1 86 ? 22.234 -3.939 -4.82 1 96.56 86 TYR A N 1
ATOM 611 C CA . TYR A 1 86 ? 22.594 -4.934 -3.811 1 96.56 86 TYR A CA 1
ATOM 612 C C . TYR A 1 86 ? 23.938 -5.57 -4.113 1 96.56 86 TYR A C 1
ATOM 614 O O . TYR A 1 86 ? 24.5 -5.363 -5.191 1 96.56 86 TYR A O 1
ATOM 622 N N . GLU A 1 87 ? 24.484 -6.277 -3.086 1 96.75 87 GLU A N 1
ATOM 623 C CA . GLU A 1 87 ? 25.734 -7.012 -3.258 1 96.75 87 GLU A CA 1
ATOM 624 C C . GLU A 1 87 ? 25.469 -8.477 -3.588 1 96.75 87 GLU A C 1
ATOM 626 O O . GLU A 1 87 ? 24.656 -9.133 -2.93 1 96.75 87 GLU A O 1
ATOM 631 N N . TRP A 1 88 ? 26.078 -8.844 -4.68 1 91.94 88 TRP A N 1
ATOM 632 C CA . TRP A 1 88 ? 26 -10.234 -5.109 1 91.94 88 TRP A CA 1
ATOM 633 C C . TRP A 1 88 ? 27.375 -10.75 -5.527 1 91.94 88 TRP A C 1
ATOM 635 O O . TRP A 1 88 ? 27.984 -10.219 -6.449 1 91.94 88 TRP A O 1
ATOM 645 N N . GLN A 1 89 ? 27.828 -11.844 -4.73 1 93 89 GLN A N 1
ATOM 646 C CA . GLN A 1 89 ? 29.141 -12.453 -4.977 1 93 89 GLN A CA 1
ATOM 647 C C . GLN A 1 89 ? 30.25 -11.406 -4.941 1 93 89 GLN A C 1
ATOM 649 O O . GLN A 1 89 ? 31.109 -11.375 -5.828 1 93 89 GLN A O 1
ATOM 654 N N . GLY A 1 90 ? 30.078 -10.453 -4.102 1 95.75 90 GLY A N 1
ATOM 655 C CA . GLY A 1 90 ? 31.125 -9.477 -3.811 1 95.75 90 GLY A CA 1
ATOM 656 C C . GLY A 1 90 ? 31.062 -8.258 -4.715 1 95.75 90 GLY A C 1
ATOM 657 O O . GLY A 1 90 ? 31.906 -7.363 -4.605 1 95.75 90 GLY A O 1
ATOM 658 N N . GLN A 1 91 ? 30.156 -8.281 -5.551 1 97.12 91 GLN A N 1
ATOM 659 C CA . GLN A 1 91 ? 30.016 -7.152 -6.469 1 97.12 91 GLN A CA 1
ATOM 660 C C . GLN A 1 91 ? 28.703 -6.418 -6.262 1 97.12 91 GLN A C 1
ATOM 662 O O . GLN A 1 91 ? 27.688 -7.043 -5.941 1 97.12 91 GLN A O 1
ATOM 667 N N . ILE A 1 92 ? 28.781 -5.078 -6.465 1 97.81 92 ILE A N 1
ATOM 668 C CA . ILE A 1 92 ? 27.562 -4.289 -6.402 1 97.81 92 ILE A CA 1
ATOM 669 C C . ILE A 1 92 ? 26.781 -4.438 -7.707 1 97.81 92 ILE A C 1
ATOM 671 O O . ILE A 1 92 ? 27.297 -4.156 -8.789 1 97.81 92 ILE A O 1
ATOM 675 N N . GLU A 1 93 ? 25.562 -4.938 -7.594 1 96.5 93 GLU A N 1
ATOM 676 C CA . GLU A 1 93 ? 24.672 -5.117 -8.734 1 96.5 93 GLU A CA 1
ATOM 677 C C . GLU A 1 93 ? 23.578 -4.066 -8.742 1 96.5 93 GLU A C 1
ATOM 679 O O . GLU A 1 93 ? 23.156 -3.594 -7.68 1 96.5 93 GLU A O 1
ATOM 684 N N . GLU A 1 94 ? 23.203 -3.6 -9.977 1 97.69 94 GLU A N 1
ATOM 685 C CA . GLU A 1 94 ? 22.047 -2.732 -10.18 1 97.69 94 GLU A CA 1
ATOM 686 C C . GLU A 1 94 ? 21.094 -3.318 -11.219 1 97.69 94 GLU A C 1
ATOM 688 O O . GLU A 1 94 ? 21.469 -3.504 -12.375 1 97.69 94 GLU A O 1
ATOM 693 N N . ASP A 1 95 ? 19.844 -3.572 -10.773 1 96.94 95 ASP A N 1
ATOM 694 C CA . ASP A 1 95 ? 18.859 -4.188 -11.672 1 96.94 95 ASP A CA 1
ATOM 695 C C . ASP A 1 95 ? 17.594 -3.336 -11.781 1 96.94 95 ASP A C 1
ATOM 697 O O . ASP A 1 95 ? 17.188 -2.697 -10.805 1 96.94 95 ASP A O 1
ATOM 701 N N . SER A 1 96 ? 17.016 -3.26 -13.016 1 98.25 96 SER A N 1
ATOM 702 C CA . SER A 1 96 ? 15.672 -2.734 -13.211 1 98.25 96 SER A CA 1
ATOM 703 C C . SER A 1 96 ? 14.617 -3.781 -12.875 1 98.25 96 SER A C 1
ATOM 705 O O . SER A 1 96 ? 14.641 -4.891 -13.406 1 98.25 96 SER A O 1
ATOM 707 N N . GLU A 1 97 ? 13.758 -3.383 -11.938 1 98.38 97 GLU A N 1
ATOM 708 C CA . GLU A 1 97 ? 12.719 -4.293 -11.461 1 98.38 97 GLU A CA 1
ATOM 709 C C . GLU A 1 97 ? 11.367 -3.596 -11.383 1 98.38 97 GLU A C 1
ATOM 711 O O . GLU A 1 97 ? 11.227 -2.449 -11.812 1 98.38 97 GLU A O 1
ATOM 716 N N . VAL A 1 98 ? 10.359 -4.359 -11.055 1 98.81 98 VAL A N 1
ATOM 717 C CA . VAL A 1 98 ? 9.055 -3.844 -10.648 1 98.81 98 VAL A CA 1
ATOM 718 C C . VAL A 1 98 ? 8.688 -4.391 -9.266 1 98.81 98 VAL A C 1
ATOM 720 O O . VAL A 1 98 ? 9.219 -5.418 -8.836 1 98.81 98 VAL A O 1
ATOM 723 N N . LEU A 1 99 ? 7.883 -3.598 -8.57 1 98.88 99 LEU A N 1
ATOM 724 C CA . LEU A 1 99 ? 7.465 -3.973 -7.227 1 98.88 99 LEU A CA 1
ATOM 725 C C . LEU A 1 99 ? 5.969 -4.254 -7.18 1 98.88 99 LEU A C 1
ATOM 727 O O . LEU A 1 99 ? 5.164 -3.441 -7.645 1 98.88 99 LEU A O 1
ATOM 731 N N . MET A 1 100 ? 5.684 -5.469 -6.723 1 98.94 100 MET A N 1
ATOM 732 C CA . MET A 1 100 ? 4.285 -5.789 -6.449 1 98.94 100 MET A CA 1
ATOM 733 C C . MET A 1 100 ? 3.93 -5.48 -5 1 98.94 100 MET A C 1
ATOM 735 O O . MET A 1 100 ? 4.691 -5.809 -4.086 1 98.94 100 MET A O 1
ATOM 739 N N . MET A 1 101 ? 2.799 -4.789 -4.762 1 98.94 101 MET A N 1
ATOM 740 C CA . MET A 1 101 ? 2.186 -4.641 -3.445 1 98.94 101 MET A CA 1
ATOM 741 C C . MET A 1 101 ? 0.847 -5.367 -3.383 1 98.94 101 MET A C 1
ATOM 743 O O . MET A 1 101 ? -0.127 -4.938 -4.004 1 98.94 101 MET A O 1
ATOM 747 N N . LEU A 1 102 ? 0.771 -6.434 -2.611 1 98.81 102 LEU A N 1
ATOM 748 C CA . LEU A 1 102 ? -0.408 -7.281 -2.477 1 98.81 102 LEU A CA 1
ATOM 749 C C . LEU A 1 102 ? -1.198 -6.918 -1.224 1 98.81 102 LEU A C 1
ATOM 751 O O . LEU A 1 102 ? -0.613 -6.574 -0.194 1 98.81 102 LEU A O 1
ATOM 755 N N . LYS A 1 103 ? -2.455 -7.039 -1.309 1 98.81 103 LYS A N 1
ATOM 756 C CA . LYS A 1 103 ? -3.324 -7.02 -0.136 1 98.81 103 LYS A CA 1
ATOM 757 C C . LYS A 1 103 ? -4.035 -8.359 0.045 1 98.81 103 LYS A C 1
ATOM 759 O O . LYS A 1 103 ? -4.73 -8.828 -0.859 1 98.81 103 LYS A O 1
ATOM 764 N N . THR A 1 104 ? -3.822 -9 1.14 1 98.81 104 THR A N 1
ATOM 765 C CA . THR A 1 104 ? -4.367 -10.336 1.402 1 98.81 104 THR A CA 1
ATOM 766 C C . THR A 1 104 ? -4.613 -10.531 2.895 1 98.81 104 THR A C 1
ATOM 768 O O . THR A 1 104 ? -4.41 -9.609 3.689 1 98.81 104 THR A O 1
ATOM 771 N N . ARG A 1 105 ? -5.164 -11.664 3.229 1 98.62 105 ARG A N 1
ATOM 772 C CA . ARG A 1 105 ? -5.23 -12.047 4.637 1 98.62 105 ARG A CA 1
ATOM 773 C C . ARG A 1 105 ? -3.842 -12.367 5.18 1 98.62 105 ARG A C 1
ATOM 775 O O . ARG A 1 105 ? -3.049 -13.039 4.516 1 98.62 105 ARG A O 1
ATOM 782 N N . THR A 1 106 ? -3.648 -11.875 6.387 1 98.69 106 THR A N 1
ATOM 783 C CA . THR A 1 106 ? -2.373 -12.164 7.035 1 98.69 106 THR A CA 1
ATOM 784 C C . THR A 1 106 ? -2.121 -13.664 7.102 1 98.69 106 THR A C 1
ATOM 786 O O . THR A 1 106 ? -0.993 -14.117 6.906 1 98.69 106 THR A O 1
ATOM 789 N N . THR A 1 107 ? -3.09 -14.461 7.238 1 98.56 107 THR A N 1
ATOM 790 C CA . THR A 1 107 ? -2.971 -15.914 7.383 1 98.56 107 THR A CA 1
ATOM 791 C C . THR A 1 107 ? -2.607 -16.562 6.051 1 98.56 107 THR A C 1
ATOM 793 O O . THR A 1 107 ? -2.217 -17.734 6.008 1 98.56 107 THR A O 1
ATOM 796 N N . LYS A 1 108 ? -2.732 -15.859 4.961 1 98.75 108 LYS A N 1
ATOM 797 C CA . LYS A 1 108 ? -2.486 -16.422 3.635 1 98.75 108 LYS A CA 1
ATOM 798 C C . LYS A 1 108 ? -1.041 -16.188 3.201 1 98.75 108 LYS A C 1
ATOM 800 O O . LYS A 1 108 ? -0.609 -16.703 2.166 1 98.75 108 LYS A O 1
ATOM 805 N N . ILE A 1 109 ? -0.241 -15.508 4 1 98.81 109 ILE A N 1
ATOM 806 C CA . ILE A 1 109 ? 1.105 -15.102 3.615 1 98.81 109 ILE A CA 1
ATOM 807 C C . ILE A 1 109 ? 1.951 -16.328 3.311 1 98.81 109 ILE A C 1
ATOM 809 O O . ILE A 1 109 ? 2.68 -16.359 2.314 1 98.81 109 ILE A O 1
ATOM 813 N N . PRO A 1 110 ? 1.882 -17.438 4.059 1 98.81 110 PRO A N 1
ATOM 814 C CA . PRO A 1 110 ? 2.662 -18.625 3.699 1 98.81 110 PRO A CA 1
ATOM 815 C C . PRO A 1 110 ? 2.266 -19.203 2.342 1 98.81 110 PRO A C 1
ATOM 817 O O . PRO A 1 110 ? 3.133 -19.609 1.566 1 98.81 110 PRO A O 1
ATOM 820 N N . GLN A 1 111 ? 0.994 -19.203 2.057 1 98.81 111 GLN A N 1
ATOM 821 C CA . GLN A 1 111 ? 0.543 -19.719 0.769 1 98.81 111 GLN A CA 1
ATOM 822 C C . GLN A 1 111 ? 0.959 -18.797 -0.372 1 98.81 111 GLN A C 1
ATOM 824 O O . GLN A 1 111 ? 1.324 -19.266 -1.453 1 98.81 111 GLN A O 1
ATOM 829 N N . VAL A 1 112 ? 0.865 -17.484 -0.128 1 98.88 112 VAL A N 1
ATOM 830 C CA . VAL A 1 112 ? 1.345 -16.5 -1.101 1 98.88 112 VAL A CA 1
ATOM 831 C C . VAL A 1 112 ? 2.828 -16.734 -1.378 1 98.88 112 VAL A C 1
ATOM 833 O O . VAL A 1 112 ? 3.248 -16.797 -2.535 1 98.88 112 VAL A O 1
ATOM 836 N N . THR A 1 113 ? 3.578 -16.891 -0.307 1 98.88 113 THR A N 1
ATOM 837 C CA . THR A 1 113 ? 5.02 -17.094 -0.409 1 98.88 113 THR A CA 1
ATOM 838 C C . THR A 1 113 ? 5.332 -18.359 -1.212 1 98.88 113 THR A C 1
ATOM 840 O O . THR A 1 113 ? 6.176 -18.328 -2.111 1 98.88 113 THR A O 1
ATOM 843 N N . GLN A 1 114 ? 4.637 -19.406 -0.952 1 98.75 114 GLN A N 1
ATOM 844 C CA . GLN A 1 114 ? 4.852 -20.672 -1.667 1 98.75 114 GLN A CA 1
ATOM 845 C C . GLN A 1 114 ? 4.527 -20.516 -3.15 1 98.75 114 GLN A C 1
ATOM 847 O O . GLN A 1 114 ? 5.273 -21 -4.008 1 98.75 114 GLN A O 1
ATOM 852 N N . TYR A 1 115 ? 3.385 -19.875 -3.41 1 98.81 115 TYR A N 1
ATOM 853 C CA . TYR A 1 115 ? 2.996 -19.641 -4.797 1 98.81 115 TYR A CA 1
ATOM 854 C C . TYR A 1 115 ? 4.07 -18.859 -5.543 1 98.81 115 TYR A C 1
ATOM 856 O O . TYR A 1 115 ? 4.469 -19.234 -6.648 1 98.81 115 TYR A O 1
ATOM 864 N N . VAL A 1 116 ? 4.57 -17.75 -4.945 1 98.88 116 VAL A N 1
ATOM 865 C CA . VAL A 1 116 ? 5.566 -16.891 -5.578 1 98.88 116 VAL A CA 1
ATOM 866 C C . VAL A 1 116 ? 6.863 -17.672 -5.781 1 98.88 116 VAL A C 1
ATOM 868 O O . VAL A 1 116 ? 7.473 -17.609 -6.855 1 98.88 116 VAL A O 1
ATOM 871 N N . LYS A 1 117 ? 7.266 -18.422 -4.805 1 98.62 117 LYS A N 1
ATOM 872 C CA . LYS A 1 117 ? 8.484 -19.219 -4.918 1 98.62 117 LYS A CA 1
ATOM 873 C C . LYS A 1 117 ? 8.391 -20.219 -6.066 1 98.62 117 LYS A C 1
ATOM 875 O O . LYS A 1 117 ? 9.383 -20.5 -6.738 1 98.62 117 LYS A O 1
ATOM 880 N N . THR A 1 118 ? 7.238 -20.734 -6.27 1 98.56 118 THR A N 1
ATOM 881 C CA . THR A 1 118 ? 7.016 -21.766 -7.285 1 98.56 118 THR A CA 1
ATOM 882 C C . THR A 1 118 ? 7.129 -21.172 -8.688 1 98.56 118 THR A C 1
ATOM 884 O O . THR A 1 118 ? 7.688 -21.797 -9.586 1 98.56 118 THR A O 1
ATOM 887 N N . TYR A 1 119 ? 6.621 -19.953 -8.906 1 98.5 119 TYR A N 1
ATOM 888 C CA . TYR A 1 119 ? 6.441 -19.469 -10.273 1 98.5 119 TYR A CA 1
ATOM 889 C C . TYR A 1 119 ? 7.375 -18.312 -10.562 1 98.5 119 TYR A C 1
ATOM 891 O O . TYR A 1 119 ? 7.504 -17.875 -11.711 1 98.5 119 TYR A O 1
ATOM 899 N N . HIS A 1 120 ? 8.031 -17.812 -9.555 1 98.62 120 HIS A N 1
ATOM 900 C CA . HIS A 1 120 ? 8.984 -16.719 -9.734 1 98.62 120 HIS A CA 1
ATOM 901 C C . HIS A 1 120 ? 10.289 -17.219 -10.359 1 98.62 120 HIS A C 1
ATOM 903 O O . HIS A 1 120 ? 10.766 -18.297 -10.008 1 98.62 120 HIS A O 1
ATOM 909 N N . PRO A 1 121 ? 10.945 -16.406 -11.234 1 98 121 PRO A N 1
ATOM 910 C CA . PRO A 1 121 ? 12.148 -16.875 -11.914 1 98 121 PRO A CA 1
ATOM 911 C C . PRO A 1 121 ? 13.375 -16.875 -11 1 98 121 PRO A C 1
ATOM 913 O O . PRO A 1 121 ? 14.336 -17.609 -11.25 1 98 121 PRO A O 1
ATOM 916 N N . TYR A 1 122 ? 13.383 -16.031 -10 1 95.06 122 TYR A N 1
ATOM 917 C CA . TYR A 1 122 ? 14.531 -15.992 -9.102 1 95.06 122 TYR A CA 1
ATOM 918 C C . TYR A 1 122 ? 14.516 -17.188 -8.148 1 95.06 122 TYR A C 1
ATOM 920 O O . TYR A 1 122 ? 13.453 -17.594 -7.66 1 95.06 122 TYR A O 1
ATOM 928 N N . GLU A 1 123 ? 15.625 -17.656 -7.848 1 91.56 123 GLU A N 1
ATOM 929 C CA . GLU A 1 123 ? 15.758 -18.719 -6.855 1 91.56 123 GLU A CA 1
ATOM 930 C C . GLU A 1 123 ? 15.414 -18.219 -5.457 1 91.56 123 GLU A C 1
ATOM 932 O O . GLU A 1 123 ? 14.75 -18.922 -4.688 1 91.56 123 GLU A O 1
ATOM 937 N N . VAL A 1 124 ? 15.977 -17.078 -5.117 1 95 124 VAL A N 1
ATOM 938 C CA . VAL A 1 124 ? 15.68 -16.438 -3.838 1 95 124 VAL A CA 1
ATOM 939 C C . VAL A 1 124 ? 14.945 -15.125 -4.074 1 95 124 VAL A C 1
ATOM 941 O O . VAL A 1 124 ? 15.57 -14.07 -4.215 1 95 124 VAL A O 1
ATOM 944 N N . CYS A 1 125 ? 13.688 -15.18 -4.156 1 97.44 125 CYS A N 1
ATOM 945 C CA . CYS A 1 125 ? 12.891 -13.992 -4.453 1 97.44 125 CYS A CA 1
ATOM 946 C C . CYS A 1 125 ? 12.492 -13.266 -3.17 1 97.44 125 CYS A C 1
ATOM 948 O O . CYS A 1 125 ? 12.375 -13.891 -2.113 1 97.44 125 CYS A O 1
ATOM 950 N N . GLU A 1 126 ? 12.359 -12.008 -3.248 1 98.19 126 GLU A N 1
ATOM 951 C CA . GLU A 1 126 ? 11.883 -11.172 -2.15 1 98.19 126 GLU A CA 1
ATOM 952 C C . GLU A 1 126 ? 10.375 -11.344 -1.952 1 98.19 126 GLU A C 1
ATOM 954 O O . GLU A 1 126 ? 9.594 -11.078 -2.865 1 98.19 126 GLU A O 1
ATOM 959 N N . VAL A 1 127 ? 9.961 -11.789 -0.808 1 98.81 127 VAL A N 1
ATOM 960 C CA . VAL A 1 127 ? 8.594 -11.727 -0.292 1 98.81 127 VAL A CA 1
ATOM 961 C C . VAL A 1 127 ? 8.617 -11.234 1.155 1 98.81 127 VAL A C 1
ATOM 963 O O . VAL A 1 127 ? 9.078 -11.945 2.049 1 98.81 127 VAL A O 1
ATOM 966 N N . ILE A 1 128 ? 8.156 -9.992 1.396 1 98.81 128 ILE A N 1
ATOM 967 C CA . ILE A 1 128 ? 8.039 -9.461 2.75 1 98.81 128 ILE A CA 1
ATOM 968 C C . ILE A 1 128 ? 6.617 -8.961 2.99 1 98.81 128 ILE A C 1
ATOM 970 O O . ILE A 1 128 ? 5.879 -8.695 2.041 1 98.81 128 ILE A O 1
ATOM 974 N N . SER A 1 129 ? 6.195 -8.93 4.211 1 98.69 129 SER A N 1
ATOM 975 C CA . SER A 1 129 ? 4.824 -8.508 4.496 1 98.69 129 SER A CA 1
ATOM 976 C C . SER A 1 129 ? 4.738 -7.77 5.828 1 98.69 129 SER A C 1
ATOM 978 O O . SER A 1 129 ? 5.621 -7.91 6.68 1 98.69 129 SER A O 1
ATOM 980 N N . HIS A 1 130 ? 3.76 -6.914 5.914 1 98 130 HIS A N 1
ATOM 981 C CA . HIS A 1 130 ? 3.393 -6.215 7.141 1 98 130 HIS A CA 1
ATOM 982 C C . HIS A 1 130 ? 1.885 -6.242 7.359 1 98 130 HIS A C 1
ATOM 984 O O . HIS A 1 130 ? 1.114 -5.875 6.473 1 98 130 HIS A O 1
ATOM 990 N N . PRO A 1 131 ? 1.46 -6.621 8.664 1 98.38 131 PRO A N 1
ATOM 991 C CA . PRO A 1 131 ? 0.03 -6.477 8.945 1 98.38 131 PRO A CA 1
ATOM 992 C C . PRO A 1 131 ? -0.443 -5.027 8.883 1 98.38 131 PRO A C 1
ATOM 994 O O . PRO A 1 131 ? 0.273 -4.117 9.312 1 98.38 131 PRO A O 1
ATOM 997 N N . ILE A 1 132 ? -1.549 -4.852 8.281 1 98.31 132 ILE A N 1
ATOM 998 C CA . ILE A 1 132 ? -2.182 -3.539 8.211 1 98.31 132 ILE A CA 1
ATOM 999 C C . ILE A 1 132 ? -2.914 -3.25 9.523 1 98.31 132 ILE A C 1
ATOM 1001 O O . ILE A 1 132 ? -3.758 -4.039 9.953 1 98.31 132 ILE A O 1
ATOM 1005 N N . GLN A 1 133 ? -2.635 -2.107 10.062 1 97.5 133 GLN A N 1
ATOM 1006 C CA . GLN A 1 133 ? -3.158 -1.846 11.398 1 97.5 133 GLN A CA 1
ATOM 1007 C C . GLN A 1 133 ? -4.406 -0.969 11.336 1 97.5 133 GLN A C 1
ATOM 1009 O O . GLN A 1 133 ? -5.211 -0.961 12.273 1 97.5 133 GLN A O 1
ATOM 1014 N N . ASP A 1 134 ? -4.508 -0.189 10.344 1 97.38 134 ASP A N 1
ATOM 1015 C CA . ASP A 1 134 ? -5.625 0.746 10.227 1 97.38 134 ASP A CA 1
ATOM 1016 C C . ASP A 1 134 ? -5.859 1.129 8.766 1 97.38 134 ASP A C 1
ATOM 1018 O O . ASP A 1 134 ? -5.02 0.86 7.902 1 97.38 134 ASP A O 1
ATOM 1022 N N . GLY A 1 135 ? -7.035 1.778 8.438 1 97.94 135 GLY A N 1
ATOM 1023 C CA . GLY A 1 135 ? -7.414 2.156 7.086 1 97.94 135 GLY A CA 1
ATOM 1024 C C . GLY A 1 135 ? -8.922 2.242 6.891 1 97.94 135 GLY A C 1
ATOM 1025 O O . GLY A 1 135 ? -9.656 2.488 7.844 1 97.94 135 GLY A O 1
ATOM 1026 N N . ASN A 1 136 ? -9.32 2.15 5.652 1 98.25 136 ASN A N 1
ATOM 1027 C CA . ASN A 1 136 ? -10.742 2.143 5.316 1 98.25 136 ASN A CA 1
ATOM 1028 C C . ASN A 1 136 ? -11.398 0.819 5.691 1 98.25 136 ASN A C 1
ATOM 1030 O O . ASN A 1 136 ? -11.109 -0.216 5.086 1 98.25 136 ASN A O 1
ATOM 1034 N N . PRO A 1 137 ? -12.344 0.854 6.641 1 97.5 137 PRO A N 1
ATOM 1035 C CA . PRO A 1 137 ? -12.953 -0.399 7.086 1 97.5 137 PRO A CA 1
ATOM 1036 C C . PRO A 1 137 ? -13.672 -1.144 5.961 1 97.5 137 PRO A C 1
ATOM 1038 O O . PRO A 1 137 ? -13.633 -2.375 5.906 1 97.5 137 PRO A O 1
ATOM 1041 N N . ASP A 1 138 ? -14.219 -0.44 5.074 1 96.56 138 ASP A N 1
ATOM 1042 C CA . ASP A 1 138 ? -14.938 -1.066 3.965 1 96.56 138 ASP A CA 1
ATOM 1043 C C . ASP A 1 138 ? -13.969 -1.81 3.043 1 96.56 138 ASP A C 1
ATOM 1045 O O . ASP A 1 138 ? -14.273 -2.912 2.582 1 96.56 138 ASP A O 1
ATOM 1049 N N . TYR A 1 139 ? -12.891 -1.218 2.789 1 97.38 139 TYR A N 1
ATOM 1050 C CA . TYR A 1 139 ? -11.883 -1.832 1.935 1 97.38 139 TYR A CA 1
ATOM 1051 C C . TYR A 1 139 ? -11.305 -3.08 2.588 1 97.38 139 TYR A C 1
ATOM 1053 O O . TYR A 1 139 ? -11.164 -4.121 1.939 1 97.38 139 TYR A O 1
ATOM 1061 N N . LEU A 1 140 ? -11.016 -2.955 3.814 1 97.81 140 LEU A N 1
ATOM 1062 C CA . LEU A 1 140 ? -10.445 -4.086 4.539 1 97.81 140 LEU A CA 1
ATOM 1063 C C . LEU A 1 140 ? -11.438 -5.242 4.609 1 97.81 140 LEU A C 1
ATOM 1065 O O . LEU A 1 140 ? -11.047 -6.406 4.488 1 97.81 140 LEU A O 1
ATOM 1069 N N . SER A 1 141 ? -12.664 -4.926 4.84 1 96.81 141 SER A N 1
ATOM 1070 C CA . SER A 1 141 ? -13.703 -5.949 4.809 1 96.81 141 SER A CA 1
ATOM 1071 C C . SER A 1 141 ? -13.797 -6.602 3.434 1 96.81 141 SER A C 1
ATOM 1073 O O . SER A 1 141 ? -13.969 -7.82 3.328 1 96.81 141 SER A O 1
ATOM 1075 N N . TRP A 1 142 ? -13.68 -5.793 2.439 1 96.19 142 TRP A N 1
ATOM 1076 C CA . TRP A 1 142 ? -13.719 -6.309 1.075 1 96.19 142 TRP A CA 1
ATOM 1077 C C . TRP A 1 142 ? -12.586 -7.305 0.837 1 96.19 142 TRP A C 1
ATOM 1079 O O . TRP A 1 142 ? -12.805 -8.375 0.26 1 96.19 142 TRP A O 1
ATOM 1089 N N . VAL A 1 143 ? -11.422 -7.02 1.304 1 97.25 143 VAL A N 1
ATOM 1090 C CA . VAL A 1 143 ? -10.273 -7.902 1.134 1 97.25 143 VAL A CA 1
ATOM 1091 C C . VAL A 1 143 ? -10.57 -9.266 1.746 1 97.25 143 VAL A C 1
ATOM 1093 O O . VAL A 1 143 ? -10.32 -10.305 1.124 1 97.25 143 VAL A O 1
ATOM 1096 N N . THR A 1 144 ? -11.156 -9.258 2.957 1 96.5 144 THR A N 1
ATOM 1097 C CA . THR A 1 144 ? -11.383 -10.516 3.66 1 96.5 144 THR A CA 1
ATOM 1098 C C . THR A 1 144 ? -12.531 -11.289 3.021 1 96.5 144 THR A C 1
ATOM 1100 O O . THR A 1 144 ? -12.617 -12.508 3.158 1 96.5 144 THR A O 1
ATOM 1103 N N . THR A 1 145 ? -13.367 -10.617 2.324 1 94.81 145 THR A N 1
ATOM 1104 C CA . THR A 1 145 ? -14.469 -11.273 1.63 1 94.81 145 THR A CA 1
ATOM 1105 C C . THR A 1 145 ? -13.969 -11.984 0.373 1 94.81 145 THR A C 1
ATOM 1107 O O . THR A 1 145 ? -14.398 -13.102 0.074 1 94.81 145 THR A O 1
ATOM 1110 N N . VAL A 1 146 ? -13.039 -11.375 -0.326 1 95.44 146 VAL A N 1
ATOM 1111 C CA . VAL A 1 146 ? -12.578 -11.898 -1.609 1 95.44 146 VAL A CA 1
ATOM 1112 C C . VAL A 1 146 ? -11.539 -12.984 -1.38 1 95.44 146 VAL A C 1
ATOM 1114 O O . VAL A 1 146 ? -11.336 -13.852 -2.236 1 95.44 146 VAL A O 1
ATOM 1117 N N . VAL A 1 147 ? -10.812 -12.891 -0.27 1 97.44 147 VAL A N 1
ATOM 1118 C CA . VAL A 1 147 ? -9.812 -13.891 0.094 1 97.44 147 VAL A CA 1
ATOM 1119 C C . VAL A 1 147 ? -10.328 -14.727 1.261 1 97.44 147 VAL A C 1
ATOM 1121 O O . VAL A 1 147 ? -10.18 -14.344 2.424 1 97.44 147 VAL A O 1
ATOM 1124 N N . PRO A 1 148 ? -10.805 -15.859 0.934 1 93.81 148 PRO A N 1
ATOM 1125 C CA . PRO A 1 148 ? -11.352 -16.688 2.018 1 93.81 148 PRO A CA 1
ATOM 1126 C C . PRO A 1 148 ? -10.273 -17.25 2.932 1 93.81 148 PRO A C 1
ATOM 1128 O O . PRO A 1 148 ? -9.102 -17.328 2.541 1 93.81 148 PRO A O 1
ATOM 1131 N N . GLU A 1 149 ? -10.656 -17.656 4.137 1 92.81 149 GLU A N 1
ATOM 1132 C CA . GLU A 1 149 ? -9.727 -18.203 5.109 1 92.81 149 GLU A CA 1
ATOM 1133 C C . GLU A 1 149 ? -9.164 -19.547 4.641 1 92.81 149 GLU A C 1
ATOM 1135 O O . GLU A 1 149 ? -9.875 -20.328 3.99 1 92.81 149 GLU A O 1
ATOM 1140 N N . MET B 1 1 ? 37.406 97.812 -38.5 1 28.06 1 MET B N 1
ATOM 1141 C CA . MET B 1 1 ? 38.469 97.125 -37.719 1 28.06 1 MET B CA 1
ATOM 1142 C C . MET B 1 1 ? 37.906 96.625 -36.406 1 28.06 1 MET B C 1
ATOM 1144 O O . MET B 1 1 ? 38.688 96.062 -35.562 1 28.06 1 MET B O 1
ATOM 1148 N N . THR B 1 2 ? 36.531 96.75 -36 1 24.95 2 THR B N 1
ATOM 1149 C CA . THR B 1 2 ? 36.531 96.938 -34.562 1 24.95 2 THR B CA 1
ATOM 1150 C C . THR B 1 2 ? 36.875 95.625 -33.844 1 24.95 2 THR B C 1
ATOM 1152 O O . THR B 1 2 ? 36.75 94.562 -34.406 1 24.95 2 THR B O 1
ATOM 1155 N N . THR B 1 3 ? 36.375 95.312 -32.562 1 26.66 3 THR B N 1
ATOM 1156 C CA . THR B 1 3 ? 36.875 95.25 -31.188 1 26.66 3 THR B CA 1
ATOM 1157 C C . THR B 1 3 ? 36.75 93.875 -30.625 1 26.66 3 THR B C 1
ATOM 1159 O O . THR B 1 3 ? 37.031 93.625 -29.438 1 26.66 3 THR B O 1
ATOM 1162 N N . LYS B 1 4 ? 36.062 92.812 -31.359 1 35.22 4 LYS B N 1
ATOM 1163 C CA . LYS B 1 4 ? 35.375 91.875 -30.453 1 35.22 4 LYS B CA 1
ATOM 1164 C C . LYS B 1 4 ? 36.344 91.062 -29.609 1 35.22 4 LYS B C 1
ATOM 1166 O O . LYS B 1 4 ? 37.156 90.312 -30.156 1 35.22 4 LYS B O 1
ATOM 1171 N N . LEU B 1 5 ? 36.375 91.312 -28.266 1 32.72 5 LEU B N 1
ATOM 1172 C CA . LEU B 1 5 ? 37.156 91 -27.078 1 32.72 5 LEU B CA 1
ATOM 1173 C C . LEU B 1 5 ? 37.156 89.5 -26.812 1 32.72 5 LEU B C 1
ATOM 1175 O O . LEU B 1 5 ? 36.156 88.812 -26.984 1 32.72 5 LEU B O 1
ATOM 1179 N N . LEU B 1 6 ? 38.312 88.875 -26.562 1 33.97 6 LEU B N 1
ATOM 1180 C CA . LEU B 1 6 ? 39.031 87.562 -26.391 1 33.97 6 LEU B CA 1
ATOM 1181 C C . LEU B 1 6 ? 38.688 86.938 -25.047 1 33.97 6 LEU B C 1
ATOM 1183 O O . LEU B 1 6 ? 39.219 87.375 -24.016 1 33.97 6 LEU B O 1
ATOM 1187 N N . LEU B 1 7 ? 37.312 86.938 -24.609 1 35.53 7 LEU B N 1
ATOM 1188 C CA . LEU B 1 7 ? 37.156 86.75 -23.172 1 35.53 7 LEU B CA 1
ATOM 1189 C C . LEU B 1 7 ? 37.781 85.438 -22.719 1 35.53 7 LEU B C 1
ATOM 1191 O O . LEU B 1 7 ? 37.656 84.438 -23.406 1 35.53 7 LEU B O 1
ATOM 1195 N N . PRO B 1 8 ? 38.656 85.438 -21.641 1 35.31 8 PRO B N 1
ATOM 1196 C CA . PRO B 1 8 ? 39.562 84.5 -21.031 1 35.31 8 PRO B CA 1
ATOM 1197 C C . PRO B 1 8 ? 38.844 83.25 -20.438 1 35.31 8 PRO B C 1
ATOM 1199 O O . PRO B 1 8 ? 37.656 83.375 -20.094 1 35.31 8 PRO B O 1
ATOM 1202 N N . SER B 1 9 ? 39.219 82 -20.766 1 35.31 9 SER B N 1
ATOM 1203 C CA . SER B 1 9 ? 38.875 80.562 -20.5 1 35.31 9 SER B CA 1
ATOM 1204 C C . SER B 1 9 ? 39.031 80.25 -19.016 1 35.31 9 SER B C 1
ATOM 1206 O O . SER B 1 9 ? 40.156 80.062 -18.531 1 35.31 9 SER B O 1
ATOM 1208 N N . ILE B 1 10 ? 38.312 81.062 -18.047 1 28.78 10 ILE B N 1
ATOM 1209 C CA . ILE B 1 10 ? 38.688 81 -16.641 1 28.78 10 ILE B CA 1
ATOM 1210 C C . ILE B 1 10 ? 38.656 79.5 -16.219 1 28.78 10 ILE B C 1
ATOM 1212 O O . ILE B 1 10 ? 38.062 78.688 -16.891 1 28.78 10 ILE B O 1
ATOM 1216 N N . SER B 1 11 ? 38 79.125 -14.961 1 27.98 11 SER B N 1
ATOM 1217 C CA . SER B 1 11 ? 38.375 78.875 -13.578 1 27.98 11 SER B CA 1
ATOM 1218 C C . SER B 1 11 ? 37.969 77.438 -13.188 1 27.98 11 SER B C 1
ATOM 1220 O O . SER B 1 11 ? 36.844 77.188 -12.766 1 27.98 11 SER B O 1
ATOM 1222 N N . VAL B 1 12 ? 38.031 76.312 -14.008 1 34.22 12 VAL B N 1
ATOM 1223 C CA . VAL B 1 12 ? 37.219 75.125 -13.609 1 34.22 12 VAL B CA 1
ATOM 1224 C C . VAL B 1 12 ? 37.812 74.5 -12.344 1 34.22 12 VAL B C 1
ATOM 1226 O O . VAL B 1 12 ? 38.844 73.875 -12.383 1 34.22 12 VAL B O 1
ATOM 1229 N N . ALA B 1 13 ? 37.781 75.188 -11.086 1 27.06 13 ALA B N 1
ATOM 1230 C CA . ALA B 1 13 ? 38.469 74.75 -9.852 1 27.06 13 ALA B CA 1
ATOM 1231 C C . ALA B 1 13 ? 37.844 73.5 -9.297 1 27.06 13 ALA B C 1
ATOM 1233 O O . ALA B 1 13 ? 38.406 72.812 -8.422 1 27.06 13 ALA B O 1
ATOM 1234 N N . CYS B 1 14 ? 36.594 73 -9.562 1 30.75 14 CYS B N 1
ATOM 1235 C CA . CYS B 1 14 ? 35.938 72.375 -8.398 1 30.75 14 CYS B CA 1
ATOM 1236 C C . CYS B 1 14 ? 36.688 71.125 -7.953 1 30.75 14 CYS B C 1
ATOM 1238 O O . CYS B 1 14 ? 36.812 70.188 -8.719 1 30.75 14 CYS B O 1
ATOM 1240 N N . LEU B 1 15 ? 37.531 71.188 -6.859 1 30.14 15 LEU B N 1
ATOM 1241 C CA . LEU B 1 15 ? 38.406 70.312 -6.105 1 30.14 15 LEU B CA 1
ATOM 1242 C C . LEU B 1 15 ? 37.688 69 -5.711 1 30.14 15 LEU B C 1
ATOM 1244 O O . LEU B 1 15 ? 36.469 69 -5.633 1 30.14 15 LEU B O 1
ATOM 1248 N N . LEU B 1 16 ? 38.406 68.062 -5.051 1 28.92 16 LEU B N 1
ATOM 1249 C CA . LEU B 1 16 ? 38.75 66.688 -4.781 1 28.92 16 LEU B CA 1
ATOM 1250 C C . LEU B 1 16 ? 37.906 66.125 -3.611 1 28.92 16 LEU B C 1
ATOM 1252 O O . LEU B 1 16 ? 38.281 66.312 -2.449 1 28.92 16 LEU B O 1
ATOM 1256 N N . LEU B 1 17 ? 36.625 66.562 -3.32 1 34.91 17 LEU B N 1
ATOM 1257 C CA . LEU B 1 17 ? 36.125 66.125 -2.039 1 34.91 17 LEU B CA 1
ATOM 1258 C C . LEU B 1 17 ? 36.219 64.562 -1.979 1 34.91 17 LEU B C 1
ATOM 1260 O O . LEU B 1 17 ? 35.781 63.875 -2.9 1 34.91 17 LEU B O 1
ATOM 1264 N N . SER B 1 18 ? 37 64.062 -0.972 1 32.22 18 SER B N 1
ATOM 1265 C CA . SER B 1 18 ? 37.406 62.75 -0.408 1 32.22 18 SER B CA 1
ATOM 1266 C C . SER B 1 18 ? 36.188 61.906 -0.038 1 32.22 18 SER B C 1
ATOM 1268 O O . SER B 1 18 ? 35.125 62.438 0.33 1 32.22 18 SER B O 1
ATOM 1270 N N . GLN B 1 19 ? 36.094 60.625 -0.545 1 31.78 19 GLN B N 1
ATOM 1271 C CA . GLN B 1 19 ? 35.25 59.438 -0.528 1 31.78 19 GLN B CA 1
ATOM 1272 C C . GLN B 1 19 ? 35.062 58.906 0.895 1 31.78 19 GLN B C 1
ATOM 1274 O O . GLN B 1 19 ? 35.969 58.312 1.475 1 31.78 19 GLN B O 1
ATOM 1279 N N . LEU B 1 20 ? 34.656 59.656 1.91 1 35.28 20 LEU B N 1
ATOM 1280 C CA . LEU B 1 20 ? 34.438 59.031 3.211 1 35.28 20 LEU B CA 1
ATOM 1281 C C . LEU B 1 20 ? 33.375 57.938 3.119 1 35.28 20 LEU B C 1
ATOM 1283 O O . LEU B 1 20 ? 32.188 58.219 3.014 1 35.28 20 LEU B O 1
ATOM 1287 N N . ARG B 1 21 ? 33.469 56.938 2.25 1 33.44 21 ARG B N 1
ATOM 1288 C CA . ARG B 1 21 ? 32.531 55.812 2.303 1 33.44 21 ARG B CA 1
ATOM 1289 C C . ARG B 1 21 ? 32.5 55.219 3.697 1 33.44 21 ARG B C 1
ATOM 1291 O O . ARG B 1 21 ? 33.5 54.656 4.172 1 33.44 21 ARG B O 1
ATOM 1298 N N . GLY B 1 22 ? 31.844 55.906 4.66 1 29.59 22 GLY B N 1
ATOM 1299 C CA . GLY B 1 22 ? 31.562 55.312 5.961 1 29.59 22 GLY B CA 1
ATOM 1300 C C . GLY B 1 22 ? 31.078 53.875 5.879 1 29.59 22 GLY B C 1
ATOM 1301 O O . GLY B 1 22 ? 30.234 53.562 5.047 1 29.59 22 GLY B O 1
ATOM 1302 N N . VAL B 1 23 ? 31.875 52.844 6.344 1 36.72 23 VAL B N 1
ATOM 1303 C CA . VAL B 1 23 ? 31.734 51.438 6.664 1 36.72 23 VAL B CA 1
ATOM 1304 C C . VAL B 1 23 ? 30.531 51.25 7.59 1 36.72 23 VAL B C 1
ATOM 1306 O O . VAL B 1 23 ? 30.562 51.656 8.75 1 36.72 23 VAL B O 1
ATOM 1309 N N . LEU B 1 24 ? 29.344 51.719 7.168 1 37.09 24 LEU B N 1
ATOM 1310 C CA . LEU B 1 24 ? 28.219 51.344 8.008 1 37.09 24 LEU B CA 1
ATOM 1311 C C . LEU B 1 24 ? 28.312 49.875 8.414 1 37.09 24 LEU B C 1
ATOM 1313 O O . LEU B 1 24 ? 28.484 49 7.566 1 37.09 24 LEU B O 1
ATOM 1317 N N . LYS B 1 25 ? 28.547 49.594 9.742 1 33.59 25 LYS B N 1
ATOM 1318 C CA . LYS B 1 25 ? 28.516 48.406 10.555 1 33.59 25 LYS B CA 1
ATOM 1319 C C . LYS B 1 25 ? 27.281 47.562 10.266 1 33.59 25 LYS B C 1
ATOM 1321 O O . LYS B 1 25 ? 26.156 48.062 10.367 1 33.59 25 LYS B O 1
ATOM 1326 N N . LEU B 1 26 ? 27.391 46.531 9.492 1 38.53 26 LEU B N 1
ATOM 1327 C CA . LEU B 1 26 ? 26.578 45.344 9.305 1 38.53 26 LEU B CA 1
ATOM 1328 C C . LEU B 1 26 ? 26.156 44.75 10.641 1 38.53 26 LEU B C 1
ATOM 1330 O O . LEU B 1 26 ? 26.75 43.75 11.102 1 38.53 26 LEU B O 1
ATOM 1334 N N . SER B 1 27 ? 26.031 45.5 11.68 1 36.62 27 SER B N 1
ATOM 1335 C CA . SER B 1 27 ? 25.766 44.688 12.859 1 36.62 27 SER B CA 1
ATOM 1336 C C . SER B 1 27 ? 24.438 43.938 12.75 1 36.62 27 SER B C 1
ATOM 1338 O O . SER B 1 27 ? 23.406 44.469 13.164 1 36.62 27 SER B O 1
ATOM 1340 N N . ALA B 1 28 ? 23.797 43.875 11.617 1 39.88 28 ALA B N 1
ATOM 1341 C CA . ALA B 1 28 ? 22.578 43.156 11.922 1 39.88 28 ALA B CA 1
ATOM 1342 C C . ALA B 1 28 ? 22.859 41.906 12.797 1 39.88 28 ALA B C 1
ATOM 1344 O O . ALA B 1 28 ? 23.641 41.031 12.406 1 39.88 28 ALA B O 1
ATOM 1345 N N . MET B 1 29 ? 22.781 42.031 14.109 1 34 29 MET B N 1
ATOM 1346 C CA . MET B 1 29 ? 22.766 40.938 15.086 1 34 29 MET B CA 1
ATOM 1347 C C . MET B 1 29 ? 21.938 39.781 14.578 1 34 29 MET B C 1
ATOM 1349 O O . MET B 1 29 ? 20.859 39.969 14.008 1 34 29 MET B O 1
ATOM 1353 N N . ALA B 1 30 ? 22.516 38.531 14.297 1 40.38 30 ALA B N 1
ATOM 1354 C CA . ALA B 1 30 ? 22.016 37.156 14.305 1 40.38 30 ALA B CA 1
ATOM 135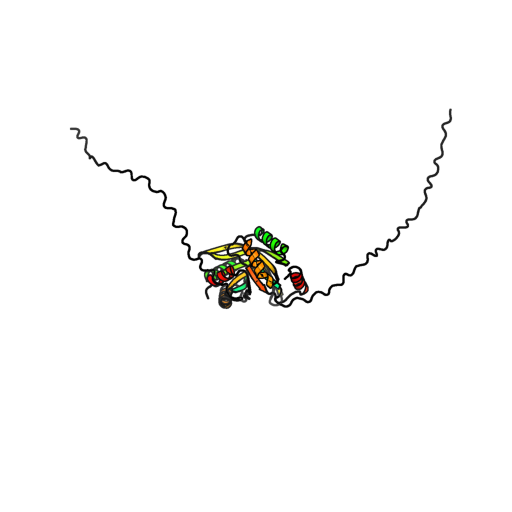5 C C . ALA B 1 30 ? 21.078 36.938 15.492 1 40.38 30 ALA B C 1
ATOM 1357 O O . ALA B 1 30 ? 21.516 36.938 16.641 1 40.38 30 ALA B O 1
ATOM 1358 N N . THR B 1 31 ? 19.906 37.531 15.562 1 41.09 31 THR B N 1
ATOM 1359 C CA . THR B 1 31 ? 19.031 36.938 16.578 1 41.09 31 THR B CA 1
ATOM 1360 C C . THR B 1 31 ? 19.109 35.406 16.547 1 41.09 31 THR B C 1
ATOM 1362 O O . THR B 1 31 ? 18.812 34.781 15.531 1 41.09 31 THR B O 1
ATOM 1365 N N . THR B 1 32 ? 20.125 34.844 17.188 1 41.56 32 THR B N 1
ATOM 1366 C CA . THR B 1 32 ? 20.156 33.406 17.516 1 41.56 32 THR B CA 1
ATOM 1367 C C . THR B 1 32 ? 18.812 32.969 18.062 1 41.56 32 THR B C 1
ATOM 1369 O O . THR B 1 32 ? 18.422 33.344 19.172 1 41.56 32 THR B O 1
ATOM 1372 N N . SER B 1 33 ? 17.734 33.031 17.375 1 41.97 33 SER B N 1
ATOM 1373 C CA . SER B 1 33 ? 16.609 32.312 17.969 1 41.97 33 SER B CA 1
ATOM 1374 C C . SER B 1 33 ? 17.078 31.047 18.688 1 41.97 33 SER B C 1
ATOM 1376 O O . SER B 1 33 ? 17.953 30.344 18.188 1 41.97 33 SER B O 1
ATOM 1378 N N . PRO B 1 34 ? 17 30.953 19.969 1 43.75 34 PRO B N 1
ATOM 1379 C CA . PRO B 1 34 ? 17.406 29.719 20.656 1 43.75 34 PRO B CA 1
ATOM 1380 C C . PRO B 1 34 ? 17.047 28.469 19.859 1 43.75 34 PRO B C 1
ATOM 1382 O O . PRO B 1 34 ? 15.992 28.406 19.234 1 43.75 34 PRO B O 1
ATOM 1385 N N . CYS B 1 35 ? 18.016 27.797 19.328 1 43.84 35 CYS B N 1
ATOM 1386 C CA . CYS B 1 35 ? 17.781 26.438 18.844 1 43.84 35 CYS B CA 1
ATOM 1387 C C . CYS B 1 35 ? 16.828 25.688 19.766 1 43.84 35 CYS B C 1
ATOM 1389 O O . CYS B 1 35 ? 17.172 25.422 20.922 1 43.84 35 CYS B O 1
ATOM 1391 N N . VAL B 1 36 ? 15.562 26.094 19.938 1 47.72 36 VAL B N 1
ATOM 1392 C CA . VAL B 1 36 ? 14.68 25.188 20.656 1 47.72 36 VAL B CA 1
ATOM 1393 C C . VAL B 1 36 ? 15.18 23.75 20.516 1 47.72 36 VAL B C 1
ATOM 1395 O O . VAL B 1 36 ? 15.555 23.344 19.422 1 47.72 36 VAL B O 1
ATOM 1398 N N . PRO B 1 37 ? 15.789 23.219 21.516 1 53.53 37 PRO B N 1
ATOM 1399 C CA . PRO B 1 37 ? 16.234 21.828 21.359 1 53.53 37 PRO B CA 1
ATOM 1400 C C . PRO B 1 37 ? 15.25 20.984 20.547 1 53.53 37 PRO B C 1
ATOM 1402 O O . PRO B 1 37 ? 14.039 21.25 20.562 1 53.53 37 PRO B O 1
ATOM 1405 N N . PRO B 1 38 ? 15.727 20.375 19.531 1 58.91 38 PRO B N 1
ATOM 1406 C CA . PRO B 1 38 ? 14.812 19.5 18.781 1 58.91 38 PRO B CA 1
ATOM 1407 C C . PRO B 1 38 ? 13.922 18.656 19.688 1 58.91 38 PRO B C 1
ATOM 1409 O O . PRO B 1 38 ? 14.383 18.156 20.703 1 58.91 38 PRO B O 1
ATOM 1412 N N . SER B 1 39 ? 12.672 19.031 19.922 1 65.12 39 SER B N 1
ATOM 1413 C CA . SER B 1 39 ? 11.758 18.156 20.656 1 65.12 39 SER B CA 1
ATOM 1414 C C . SER B 1 39 ? 12.125 16.688 20.469 1 65.12 39 SER B C 1
ATOM 1416 O O . SER B 1 39 ? 12.656 16.312 19.422 1 65.12 39 SER B O 1
ATOM 1418 N N . PRO B 1 40 ? 12.273 15.984 21.609 1 80.88 40 PRO B N 1
ATOM 1419 C CA . PRO B 1 40 ? 12.547 14.547 21.5 1 80.88 40 PRO B CA 1
ATOM 1420 C C . PRO B 1 40 ? 11.68 13.867 20.438 1 80.88 40 PRO B C 1
ATOM 1422 O O . PRO B 1 40 ? 10.539 14.273 20.219 1 80.88 40 PRO B O 1
ATOM 1425 N N . PRO B 1 41 ? 12.242 13.109 19.797 1 87.62 41 PRO B N 1
ATOM 1426 C CA . PRO B 1 41 ? 11.461 12.383 18.781 1 87.62 41 PRO B CA 1
ATOM 1427 C C . PRO B 1 41 ? 10.242 11.672 19.375 1 87.62 41 PRO B C 1
ATOM 1429 O O . PRO B 1 41 ? 10.281 11.258 20.547 1 87.62 41 PRO B O 1
ATOM 1432 N N . PRO B 1 42 ? 9.234 11.727 18.688 1 93.31 42 PRO B N 1
ATOM 1433 C CA . PRO B 1 42 ? 8.062 11 19.188 1 93.31 42 PRO B CA 1
ATOM 1434 C C . PRO B 1 42 ? 8.32 9.508 19.344 1 93.31 42 PRO B C 1
ATOM 1436 O O . PRO B 1 42 ? 9.18 8.945 18.656 1 93.31 42 PRO B O 1
ATOM 1439 N N . PRO B 1 43 ? 7.664 8.875 20.25 1 96.06 43 PRO B N 1
ATOM 1440 C CA . PRO B 1 43 ? 7.805 7.43 20.422 1 96.06 43 PRO B CA 1
ATOM 1441 C C . PRO B 1 43 ? 7.453 6.652 19.156 1 96.06 43 PRO B C 1
ATOM 1443 O O . PRO B 1 43 ? 6.703 7.152 18.297 1 96.06 43 PRO B O 1
ATOM 1446 N N . PRO B 1 44 ? 7.945 5.426 19.078 1 97.19 44 PRO B N 1
ATOM 1447 C CA . PRO B 1 44 ? 7.605 4.582 17.938 1 97.19 44 PRO B CA 1
ATOM 1448 C C . PRO B 1 44 ? 6.098 4.402 17.766 1 97.19 44 PRO B C 1
ATOM 1450 O O . PRO B 1 44 ? 5.379 4.223 18.75 1 97.19 44 PRO B O 1
ATOM 1453 N N . GLY B 1 45 ? 5.664 4.535 16.484 1 97.81 45 GLY B N 1
ATOM 1454 C CA . GLY B 1 45 ? 4.258 4.277 16.203 1 97.81 45 GLY B CA 1
ATOM 1455 C C . GLY B 1 45 ? 3.402 5.531 16.25 1 97.81 45 GLY B C 1
ATOM 1456 O O . GLY B 1 45 ? 2.213 5.488 15.93 1 97.81 45 GLY B O 1
ATOM 1457 N N . THR B 1 46 ? 3.963 6.648 16.609 1 97.94 46 THR B N 1
ATOM 1458 C CA . THR B 1 46 ? 3.221 7.902 16.688 1 97.94 46 THR B CA 1
ATOM 1459 C C . THR B 1 46 ? 2.875 8.406 15.281 1 97.94 46 THR B C 1
ATOM 1461 O O . THR B 1 46 ? 1.824 9.016 15.078 1 97.94 46 THR B O 1
ATOM 1464 N N . VAL B 1 47 ? 3.771 8.172 14.383 1 98.44 47 VAL B N 1
ATOM 1465 C CA . VAL B 1 47 ? 3.588 8.531 12.977 1 98.44 47 VAL B CA 1
ATOM 1466 C C . VAL B 1 47 ? 3.287 7.273 12.156 1 98.44 47 VAL B C 1
ATOM 1468 O O . VAL B 1 47 ? 3.785 6.188 12.469 1 98.44 47 VAL B O 1
ATOM 1471 N N . SER B 1 48 ? 2.453 7.418 11.188 1 98.75 48 SER B N 1
ATOM 1472 C CA . SER B 1 48 ? 2.131 6.309 10.289 1 98.75 48 SER B CA 1
ATOM 1473 C C . SER B 1 48 ? 2.34 6.699 8.836 1 98.75 48 SER B C 1
ATOM 1475 O O . SER B 1 48 ? 2.219 7.871 8.477 1 98.75 48 SER B O 1
ATOM 1477 N N . ALA B 1 49 ? 2.654 5.73 8.039 1 98.88 49 ALA B N 1
ATOM 1478 C CA . ALA B 1 49 ? 2.523 5.805 6.586 1 98.88 49 ALA B CA 1
ATOM 1479 C C . ALA B 1 49 ? 1.198 5.207 6.125 1 98.88 49 ALA B C 1
ATOM 1481 O O . ALA B 1 49 ? 0.814 4.121 6.562 1 98.88 49 ALA B O 1
ATOM 1482 N N . ALA B 1 50 ? 0.516 5.941 5.316 1 98.88 50 ALA B N 1
ATOM 1483 C CA . ALA B 1 50 ? -0.722 5.441 4.727 1 98.88 50 ALA B CA 1
ATOM 1484 C C . ALA B 1 50 ? -0.622 5.395 3.203 1 98.88 50 ALA B C 1
ATOM 1486 O O . ALA B 1 50 ? 0.073 6.211 2.596 1 98.88 50 ALA B O 1
ATOM 1487 N N . TYR B 1 51 ? -1.306 4.426 2.617 1 98.88 51 TYR B N 1
ATOM 1488 C CA . TYR B 1 51 ? -1.324 4.207 1.175 1 98.88 51 TYR B CA 1
ATOM 1489 C C . TYR B 1 51 ? -2.744 4.293 0.628 1 98.88 51 TYR B C 1
ATOM 1491 O O . TYR B 1 51 ? -3.662 3.666 1.166 1 98.88 51 TYR B O 1
ATOM 1499 N N . VAL B 1 52 ? -2.887 5.129 -0.379 1 98.88 52 VAL B N 1
ATOM 1500 C CA . VAL B 1 52 ? -4.172 5.359 -1.031 1 98.88 52 VAL B CA 1
ATOM 1501 C C . VAL B 1 52 ? -4.004 5.273 -2.547 1 98.88 52 VAL B C 1
ATOM 1503 O O . VAL B 1 52 ? -3.17 5.969 -3.127 1 98.88 52 VAL B O 1
ATOM 1506 N N . THR B 1 53 ? -4.801 4.406 -3.17 1 98.62 53 THR B N 1
ATOM 1507 C CA . THR B 1 53 ? -4.789 4.379 -4.629 1 98.62 53 THR B CA 1
ATOM 1508 C C . THR B 1 53 ? -5.832 5.336 -5.195 1 98.62 53 THR B C 1
ATOM 1510 O O . THR B 1 53 ? -6.91 5.504 -4.621 1 98.62 53 THR B O 1
ATOM 1513 N N . CYS B 1 54 ? -5.453 5.957 -6.309 1 98.75 54 CYS B N 1
ATOM 1514 C CA . CYS B 1 54 ? -6.352 6.855 -7.023 1 98.75 54 CYS B CA 1
ATOM 1515 C C . CYS B 1 54 ? -6.406 6.504 -8.508 1 98.75 54 CYS B C 1
ATOM 1517 O O . CYS B 1 54 ? -5.445 5.973 -9.062 1 98.75 54 CYS B O 1
ATOM 1519 N N . PRO B 1 55 ? -7.508 6.883 -9.172 1 98.25 55 PRO B N 1
ATOM 1520 C CA . PRO B 1 55 ? -7.652 6.512 -10.578 1 98.25 55 PRO B CA 1
ATOM 1521 C C . PRO B 1 55 ? -6.684 7.262 -11.492 1 98.25 55 PRO B C 1
ATOM 1523 O O . PRO B 1 55 ? -6.348 6.781 -12.578 1 98.25 55 PRO B O 1
ATOM 1526 N N . ASN B 1 56 ? -6.336 8.531 -11.07 1 98.31 56 ASN B N 1
ATOM 1527 C CA . ASN B 1 56 ? -5.406 9.312 -11.875 1 98.31 56 ASN B CA 1
ATOM 1528 C C . ASN B 1 56 ? -4.738 10.414 -11.055 1 98.31 56 ASN B C 1
ATOM 1530 O O . ASN B 1 56 ? -5.082 10.617 -9.891 1 98.31 56 ASN B O 1
ATOM 1534 N N . GLU B 1 57 ? -3.818 11.047 -11.75 1 98.56 57 GLU B N 1
ATOM 1535 C CA . GLU B 1 57 ? -3.008 12.039 -11.055 1 98.56 57 GLU B CA 1
ATOM 1536 C C . GLU B 1 57 ? -3.846 13.242 -10.633 1 98.56 57 GLU B C 1
ATOM 1538 O O . GLU B 1 57 ? -3.605 13.836 -9.578 1 98.56 57 GLU B O 1
ATOM 1543 N N . GLU B 1 58 ? -4.785 13.625 -11.406 1 98.69 58 GLU B N 1
ATOM 1544 C CA . GLU B 1 58 ? -5.629 14.773 -11.086 1 98.69 58 GLU B CA 1
ATOM 1545 C C . GLU B 1 58 ? -6.363 14.57 -9.766 1 98.69 58 GLU B C 1
ATOM 1547 O O . GLU B 1 58 ? -6.316 15.43 -8.883 1 98.69 58 GLU B O 1
ATOM 1552 N N . VAL B 1 59 ? -7.012 13.469 -9.672 1 98.75 59 VAL B N 1
ATOM 1553 C CA . VAL B 1 59 ? -7.73 13.141 -8.445 1 98.75 59 VAL B CA 1
ATOM 1554 C C . VAL B 1 59 ? -6.758 13.086 -7.27 1 98.75 59 VAL B C 1
ATOM 1556 O O . VAL B 1 59 ? -7.031 13.633 -6.203 1 98.75 59 VAL B O 1
ATOM 1559 N N . ALA B 1 60 ? -5.582 12.477 -7.43 1 98.88 60 ALA B N 1
ATOM 1560 C CA . ALA B 1 60 ? -4.582 12.328 -6.371 1 98.88 60 ALA B CA 1
ATOM 1561 C C . ALA B 1 60 ? -4.086 13.695 -5.895 1 98.88 60 ALA B C 1
ATOM 1563 O O . ALA B 1 60 ? -3.953 13.922 -4.688 1 98.88 60 ALA B O 1
ATOM 1564 N N . ARG B 1 61 ? -3.834 14.523 -6.836 1 98.81 61 ARG B N 1
ATOM 1565 C CA . ARG B 1 61 ? -3.334 15.852 -6.496 1 98.81 61 ARG B CA 1
ATOM 1566 C C . ARG B 1 61 ? -4.363 16.641 -5.688 1 98.81 61 ARG B C 1
ATOM 1568 O O . ARG B 1 61 ? -4.016 17.312 -4.719 1 98.81 61 ARG B O 1
ATOM 1575 N N . LYS B 1 62 ? -5.527 16.547 -6.121 1 98.81 62 LYS B N 1
ATOM 1576 C CA . LYS B 1 62 ? -6.594 17.234 -5.398 1 98.81 62 LYS B CA 1
ATOM 1577 C C . LYS B 1 62 ? -6.715 16.719 -3.971 1 98.81 62 LYS B C 1
ATOM 1579 O O . LYS B 1 62 ? -6.781 17.5 -3.021 1 98.81 62 LYS B O 1
ATOM 1584 N N . LEU B 1 63 ? -6.758 15.453 -3.842 1 98.88 63 LEU B N 1
ATOM 1585 C CA . LEU B 1 63 ? -6.848 14.844 -2.518 1 98.88 63 LEU B CA 1
ATOM 1586 C C . LEU B 1 63 ? -5.641 15.219 -1.665 1 98.88 63 LEU B C 1
ATOM 1588 O O . LEU B 1 63 ? -5.789 15.586 -0.497 1 98.88 63 LEU B O 1
ATOM 1592 N N . ALA B 1 64 ? -4.461 15.117 -2.266 1 98.94 64 ALA B N 1
ATOM 1593 C CA . ALA B 1 64 ? -3.219 15.391 -1.551 1 98.94 64 ALA B CA 1
ATOM 1594 C C . ALA B 1 64 ? -3.193 16.812 -1.022 1 98.94 64 ALA B C 1
ATOM 1596 O O . ALA B 1 64 ? -2.875 17.047 0.146 1 98.94 64 ALA B O 1
ATOM 1597 N N . LYS B 1 65 ? -3.531 17.703 -1.846 1 98.88 65 LYS B N 1
ATOM 1598 C CA . LYS B 1 65 ? -3.551 19.109 -1.452 1 98.88 65 LYS B CA 1
ATOM 1599 C C . LYS B 1 65 ? -4.535 19.344 -0.309 1 98.88 65 LYS B C 1
ATOM 1601 O O . LYS B 1 65 ? -4.223 20.047 0.65 1 98.88 65 LYS B O 1
ATOM 1606 N N . GLY B 1 66 ? -5.676 18.766 -0.443 1 98.88 66 GLY B N 1
ATOM 1607 C CA . GLY B 1 66 ? -6.664 18.906 0.614 1 98.88 66 GLY B CA 1
ATOM 1608 C C . GLY B 1 66 ? -6.207 18.312 1.938 1 98.88 66 GLY B C 1
ATOM 1609 O O . GLY B 1 66 ? -6.461 18.891 2.998 1 98.88 66 GLY B O 1
ATOM 1610 N N . LEU B 1 67 ? -5.547 17.219 1.934 1 98.88 67 LEU B N 1
ATOM 1611 C CA . LEU B 1 67 ? -5.051 16.562 3.137 1 98.88 67 LEU B CA 1
ATOM 1612 C C . LEU B 1 67 ? -4.004 17.422 3.838 1 98.88 67 LEU B C 1
ATOM 1614 O O . LEU B 1 67 ? -4.027 17.562 5.062 1 98.88 67 LEU B O 1
ATOM 1618 N N . VAL B 1 68 ? -3.119 17.984 3.053 1 98.88 68 VAL B N 1
ATOM 1619 C CA . VAL B 1 68 ? -2.047 18.797 3.619 1 98.88 68 VAL B CA 1
ATOM 1620 C C . VAL B 1 68 ? -2.609 20.141 4.102 1 98.88 68 VAL B C 1
ATOM 1622 O O . VAL B 1 68 ? -2.305 20.578 5.211 1 98.88 68 VAL B O 1
ATOM 1625 N N . GLU B 1 69 ? -3.451 20.719 3.326 1 98.62 69 GLU B N 1
ATOM 1626 C CA . GLU B 1 69 ? -4.07 21.984 3.701 1 98.62 69 GLU B CA 1
ATOM 1627 C C . GLU B 1 69 ? -4.891 21.844 4.977 1 98.62 69 GLU B C 1
ATOM 1629 O O . GLU B 1 69 ? -4.902 22.75 5.82 1 98.62 69 GLU B O 1
ATOM 1634 N N . GLY B 1 70 ? -5.547 20.75 5.043 1 98.38 70 GLY B N 1
ATOM 1635 C CA . GLY B 1 70 ? -6.395 20.484 6.195 1 98.38 70 GLY B CA 1
ATOM 1636 C C . GLY B 1 70 ? -5.621 19.984 7.402 1 98.38 70 GLY B C 1
ATOM 1637 O O . GLY B 1 70 ? -6.211 19.688 8.438 1 98.38 70 GLY B O 1
ATOM 1638 N N . LYS B 1 71 ? -4.289 19.844 7.262 1 98.56 71 LYS B N 1
ATOM 1639 C CA . LYS B 1 71 ? -3.406 19.375 8.328 1 98.56 71 LYS B CA 1
ATOM 1640 C C . LYS B 1 71 ? -3.75 17.938 8.742 1 98.56 71 LYS B C 1
ATOM 1642 O O . LYS B 1 71 ? -3.707 17.609 9.922 1 98.56 71 LYS B O 1
ATOM 1647 N N . LEU B 1 72 ? -4.152 17.188 7.836 1 98.81 72 LEU B N 1
ATOM 1648 C CA . LEU B 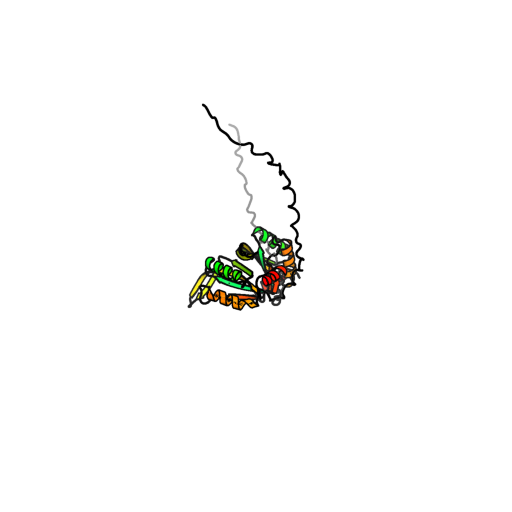1 72 ? -4.43 15.766 8.055 1 98.81 72 LEU B CA 1
ATOM 1649 C C . LEU B 1 72 ? -3.217 14.914 7.699 1 98.81 72 LEU B C 1
ATOM 1651 O O . LEU B 1 72 ? -3.086 13.781 8.18 1 98.81 72 LEU B O 1
ATOM 1655 N N . ALA B 1 73 ? -2.387 15.445 6.887 1 98.94 73 ALA B N 1
ATOM 1656 C CA . ALA B 1 73 ? -1.109 14.844 6.516 1 98.94 73 ALA B CA 1
ATOM 1657 C C . ALA B 1 73 ? -0.014 15.898 6.414 1 98.94 73 ALA B C 1
ATOM 1659 O O . ALA B 1 73 ? -0.278 17.031 6.031 1 98.94 73 ALA B O 1
ATOM 1660 N N . ALA B 1 74 ? 1.203 15.484 6.777 1 98.88 74 ALA B N 1
ATOM 1661 C CA . ALA B 1 74 ? 2.34 16.391 6.672 1 98.88 74 ALA B CA 1
ATOM 1662 C C . ALA B 1 74 ? 2.896 16.406 5.25 1 98.88 74 ALA B C 1
ATOM 1664 O O . ALA B 1 74 ? 3.357 17.453 4.77 1 98.88 74 ALA B O 1
ATOM 1665 N N . CYS B 1 75 ? 2.893 15.305 4.613 1 98.69 75 CYS B N 1
ATOM 1666 C CA . CYS B 1 75 ? 3.5 15.086 3.307 1 98.69 75 CYS B CA 1
ATOM 1667 C C . CYS B 1 75 ? 2.791 13.961 2.557 1 98.69 75 CYS B C 1
ATOM 1669 O O . CYS B 1 75 ? 2.406 12.961 3.156 1 98.69 75 CYS B O 1
ATOM 1671 N N . VAL B 1 76 ? 2.646 14.164 1.225 1 98.94 76 VAL B N 1
ATOM 1672 C CA . VAL B 1 76 ? 2.084 13.125 0.368 1 98.94 76 VAL B CA 1
ATOM 1673 C C . VAL B 1 76 ? 2.967 12.93 -0.863 1 98.94 76 VAL B C 1
ATOM 1675 O O . VAL B 1 76 ? 3.225 13.883 -1.603 1 98.94 76 VAL B O 1
ATOM 1678 N N . ASN B 1 77 ? 3.473 11.719 -1.062 1 98.75 77 ASN B N 1
ATOM 1679 C CA . ASN B 1 77 ? 4.121 11.312 -2.305 1 98.75 77 ASN B CA 1
ATOM 1680 C C . ASN B 1 77 ? 3.123 10.695 -3.283 1 98.75 77 ASN B C 1
ATOM 1682 O O . ASN B 1 77 ? 2.295 9.867 -2.893 1 98.75 77 ASN B O 1
ATOM 1686 N N . ILE B 1 78 ? 3.203 11.133 -4.551 1 98.81 78 ILE B N 1
ATOM 1687 C CA . ILE B 1 78 ? 2.369 10.523 -5.582 1 98.81 78 ILE B CA 1
ATOM 1688 C C . ILE B 1 78 ? 3.238 9.695 -6.523 1 98.81 78 ILE B C 1
ATOM 1690 O O . ILE B 1 78 ? 4.113 10.227 -7.207 1 98.81 78 ILE B O 1
ATOM 1694 N N . ILE B 1 79 ? 3.037 8.375 -6.504 1 98.5 79 ILE B N 1
ATOM 1695 C CA . ILE B 1 79 ? 3.744 7.414 -7.348 1 98.5 79 ILE B CA 1
ATOM 1696 C C . ILE B 1 79 ? 2.904 7.094 -8.578 1 98.5 79 ILE B C 1
ATOM 1698 O O . ILE B 1 79 ? 1.85 6.461 -8.477 1 98.5 79 ILE B O 1
ATOM 1702 N N . PRO B 1 80 ? 3.355 7.457 -9.773 1 98.25 80 PRO B N 1
ATOM 1703 C CA . PRO B 1 80 ? 2.527 7.293 -10.969 1 98.25 80 PRO B CA 1
ATOM 1704 C C . PRO B 1 80 ? 2.674 5.91 -11.602 1 98.25 80 PRO B C 1
ATOM 1706 O O . PRO B 1 80 ? 3.514 5.117 -11.172 1 98.25 80 PRO B O 1
ATOM 1709 N N . GLN B 1 81 ? 1.82 5.582 -12.547 1 97.75 81 GLN B N 1
ATOM 1710 C CA . GLN B 1 81 ? 1.93 4.48 -13.492 1 97.75 81 GLN B CA 1
ATOM 1711 C C . GLN B 1 81 ? 1.798 3.133 -12.781 1 97.75 81 GLN B C 1
ATOM 1713 O O . GLN B 1 81 ? 2.482 2.17 -13.133 1 97.75 81 GLN B O 1
ATOM 1718 N N . ILE B 1 82 ? 1.009 3.139 -11.773 1 98.06 82 ILE B N 1
ATOM 1719 C CA . ILE B 1 82 ? 0.742 1.869 -11.109 1 98.06 82 ILE B CA 1
ATOM 1720 C C . ILE B 1 82 ? -0.322 1.093 -11.883 1 98.06 82 ILE B C 1
ATOM 1722 O O . ILE B 1 82 ? -1.261 1.684 -12.422 1 98.06 82 ILE B O 1
ATOM 1726 N N . LYS B 1 83 ? -0.113 -0.222 -11.883 1 98.56 83 LYS B N 1
ATOM 1727 C CA . LYS B 1 83 ? -1.158 -1.115 -12.375 1 98.56 83 LYS B CA 1
ATOM 1728 C C . LYS B 1 83 ? -1.778 -1.916 -11.234 1 98.56 83 LYS B C 1
ATOM 1730 O O . LYS B 1 83 ? -1.063 -2.482 -10.406 1 98.56 83 LYS B O 1
ATOM 1735 N N . SER B 1 84 ? -3.07 -1.921 -11.211 1 98.38 84 SER B N 1
ATOM 1736 C CA . SER B 1 84 ? -3.783 -2.693 -10.203 1 98.38 84 SER B CA 1
ATOM 1737 C C . SER B 1 84 ? -4.516 -3.877 -10.82 1 98.38 84 SER B C 1
ATOM 1739 O O . SER B 1 84 ? -5.238 -3.719 -11.805 1 98.38 84 SER B O 1
ATOM 1741 N N . ILE B 1 85 ? -4.32 -5.035 -10.234 1 98.69 85 ILE B N 1
ATOM 1742 C CA . ILE B 1 85 ? -4.969 -6.27 -10.672 1 98.69 85 ILE B CA 1
ATOM 1743 C C . ILE B 1 85 ? -5.836 -6.82 -9.539 1 98.69 85 ILE B C 1
ATOM 1745 O O . ILE B 1 85 ? -5.355 -7.004 -8.414 1 98.69 85 ILE B O 1
ATOM 1749 N N . TYR B 1 86 ? -7.07 -7.098 -9.828 1 97.56 86 TYR B N 1
ATOM 1750 C CA . TYR B 1 86 ? -8.023 -7.602 -8.844 1 97.56 86 TYR B CA 1
ATOM 1751 C C . TYR B 1 86 ? -9.211 -8.273 -9.523 1 97.56 86 TYR B C 1
ATOM 1753 O O . TYR B 1 86 ? -9.312 -8.266 -10.758 1 97.56 86 TYR B O 1
ATOM 1761 N N . GLU B 1 87 ? -10.023 -8.906 -8.703 1 94.25 87 GLU B N 1
ATOM 1762 C CA . GLU B 1 87 ? -11.242 -9.523 -9.234 1 94.25 87 GLU B CA 1
ATOM 1763 C C . GLU B 1 87 ? -12.469 -8.672 -8.938 1 94.25 87 GLU B C 1
ATOM 1765 O O . GLU B 1 87 ? -12.641 -8.188 -7.816 1 94.25 87 GLU B O 1
ATOM 1770 N N . TRP B 1 88 ? -13.18 -8.438 -9.953 1 88.62 88 TRP B N 1
ATOM 1771 C CA . TRP B 1 88 ? -14.438 -7.711 -9.844 1 88.62 88 TRP B CA 1
ATOM 1772 C C . TRP B 1 88 ? -15.531 -8.383 -10.672 1 88.62 88 TRP B C 1
ATOM 1774 O O . TRP B 1 88 ? -15.414 -8.508 -11.891 1 88.62 88 TRP B O 1
ATOM 1784 N N . GLN B 1 89 ? -16.641 -8.852 -9.898 1 88.56 89 GLN B N 1
ATOM 1785 C CA . GLN B 1 89 ? -17.766 -9.539 -10.508 1 88.56 89 GLN B CA 1
ATOM 1786 C C . GLN B 1 89 ? -17.297 -10.773 -11.289 1 88.56 89 GLN B C 1
ATOM 1788 O O . GLN B 1 89 ? -17.703 -10.977 -12.438 1 88.56 89 GLN B O 1
ATOM 1793 N N . GLY B 1 90 ? -16.344 -11.367 -10.859 1 90.69 90 GLY B N 1
ATOM 1794 C CA . GLY B 1 90 ? -15.898 -12.656 -11.375 1 90.69 90 GLY B CA 1
ATOM 1795 C C . GLY B 1 90 ? -14.844 -12.531 -12.461 1 90.69 90 GLY B C 1
ATOM 1796 O O . GLY B 1 90 ? -14.391 -13.539 -13.008 1 90.69 90 GLY B O 1
ATOM 1797 N N . GLN B 1 91 ? -14.484 -11.375 -12.742 1 95.25 91 GLN B N 1
ATOM 1798 C CA . GLN B 1 91 ? -13.484 -11.156 -13.781 1 95.25 91 GLN B CA 1
ATOM 1799 C C . GLN B 1 91 ? -12.242 -10.469 -13.219 1 95.25 91 GLN B C 1
ATOM 1801 O O . GLN B 1 91 ? -12.352 -9.617 -12.328 1 95.25 91 GLN B O 1
ATOM 1806 N N . ILE B 1 92 ? -11.125 -10.914 -13.867 1 96.75 92 ILE B N 1
ATOM 1807 C CA . ILE B 1 92 ? -9.891 -10.227 -13.492 1 96.75 92 ILE B CA 1
ATOM 1808 C C . ILE B 1 92 ? -9.836 -8.859 -14.172 1 96.75 92 ILE B C 1
ATOM 1810 O O . ILE B 1 92 ? -9.945 -8.766 -15.398 1 96.75 92 ILE B O 1
ATOM 1814 N N . GLU B 1 93 ? -9.703 -7.836 -13.352 1 96.44 93 GLU B N 1
ATOM 1815 C CA . GLU B 1 93 ? -9.602 -6.461 -13.836 1 96.44 93 GLU B CA 1
ATOM 1816 C C . GLU B 1 93 ? -8.164 -5.949 -13.727 1 96.44 93 GLU B C 1
ATOM 1818 O O . GLU B 1 93 ? -7.43 -6.332 -12.812 1 96.44 93 GLU B O 1
ATOM 1823 N N . GLU B 1 94 ? -7.828 -5.121 -14.719 1 97.5 94 GLU B N 1
ATOM 1824 C CA . GLU B 1 94 ? -6.559 -4.402 -14.711 1 97.5 94 GLU B CA 1
ATOM 1825 C C . GLU B 1 94 ? -6.766 -2.912 -14.953 1 97.5 94 GLU B C 1
ATOM 1827 O O . GLU B 1 94 ? -7.254 -2.51 -16.016 1 97.5 94 GLU B O 1
ATOM 1832 N N . ASP B 1 95 ? -6.348 -2.135 -13.961 1 97.38 95 ASP B N 1
ATOM 1833 C CA . ASP B 1 95 ? -6.551 -0.694 -14.078 1 97.38 95 ASP B CA 1
ATOM 1834 C C . ASP B 1 95 ? -5.234 0.06 -13.922 1 97.38 95 ASP B C 1
ATOM 1836 O O . ASP B 1 95 ? -4.387 -0.321 -13.109 1 97.38 95 ASP B O 1
ATOM 1840 N N . SER B 1 96 ? -5.105 1.136 -14.758 1 98.31 96 SER B N 1
ATOM 1841 C CA . SER B 1 96 ? -4.043 2.109 -14.523 1 98.31 96 SER B CA 1
ATOM 1842 C C . SER B 1 96 ? -4.414 3.08 -13.414 1 98.31 96 SER B C 1
ATOM 1844 O O . SER B 1 96 ? -5.492 3.684 -13.438 1 98.31 96 SER B O 1
ATOM 1846 N N . GLU B 1 97 ? -3.49 3.193 -12.422 1 98.44 97 GLU B N 1
ATOM 1847 C CA . GLU B 1 97 ? -3.744 4.027 -11.258 1 98.44 97 GLU B CA 1
ATOM 1848 C C . GLU B 1 97 ? -2.488 4.785 -10.828 1 98.44 97 GLU B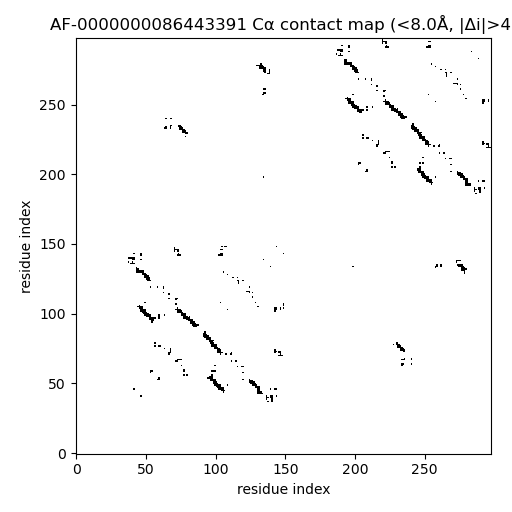 C 1
ATOM 1850 O O . GLU B 1 97 ? -1.489 4.793 -11.555 1 98.44 97 GLU B O 1
ATOM 1855 N N . VAL B 1 98 ? -2.629 5.594 -9.781 1 98.75 98 VAL B N 1
ATOM 1856 C CA . VAL B 1 98 ? -1.51 6.184 -9.062 1 98.75 98 VAL B CA 1
ATOM 1857 C C . VAL B 1 98 ? -1.621 5.855 -7.574 1 98.75 98 VAL B C 1
ATOM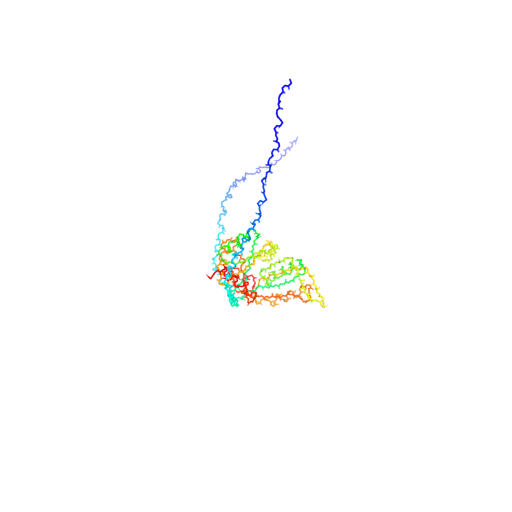 1859 O O . VAL B 1 98 ? -2.709 5.543 -7.078 1 98.75 98 VAL B O 1
ATOM 1862 N N . LEU B 1 99 ? -0.509 5.844 -6.902 1 98.81 99 LEU B N 1
ATOM 1863 C CA . LEU B 1 99 ? -0.445 5.52 -5.48 1 98.81 99 LEU B CA 1
ATOM 1864 C C . LEU B 1 99 ? 0.021 6.727 -4.672 1 98.81 99 LEU B C 1
ATOM 1866 O O . LEU B 1 99 ? 1.063 7.312 -4.969 1 98.81 99 LEU B O 1
ATOM 1870 N N . MET B 1 100 ? -0.807 7.086 -3.734 1 98.94 100 MET B N 1
ATOM 1871 C CA . MET B 1 100 ? -0.382 8.102 -2.771 1 98.94 100 MET B CA 1
ATOM 1872 C C . MET B 1 100 ? 0.232 7.449 -1.536 1 98.94 100 MET B C 1
ATOM 1874 O O . MET B 1 100 ? -0.304 6.469 -1.014 1 98.94 100 MET B O 1
ATOM 1878 N N . MET B 1 101 ? 1.329 7.953 -1.104 1 98.88 101 MET B N 1
ATOM 1879 C CA . MET B 1 101 ? 1.91 7.605 0.189 1 98.88 101 MET B CA 1
ATOM 1880 C C . MET B 1 101 ? 1.938 8.82 1.116 1 98.88 101 MET B C 1
ATOM 1882 O O . MET B 1 101 ? 2.686 9.766 0.88 1 98.88 101 MET B O 1
ATOM 1886 N N . LEU B 1 102 ? 1.218 8.734 2.215 1 98.81 102 LEU B N 1
ATOM 1887 C CA . LEU B 1 102 ? 1.063 9.82 3.172 1 98.81 102 LEU B CA 1
ATOM 1888 C C . LEU B 1 102 ? 1.9 9.57 4.422 1 98.81 102 LEU B C 1
ATOM 1890 O O . LEU B 1 102 ? 2.025 8.43 4.871 1 98.81 102 LEU B O 1
ATOM 1894 N N . LYS B 1 103 ? 2.412 10.57 4.945 1 98.88 103 LYS B N 1
ATOM 1895 C CA . LYS B 1 103 ? 2.961 10.547 6.301 1 98.88 103 LYS B CA 1
ATOM 1896 C C . LYS B 1 103 ? 2.141 11.43 7.242 1 98.88 103 LYS B C 1
ATOM 1898 O O . LYS B 1 103 ? 1.938 12.617 6.973 1 98.88 103 LYS B O 1
ATOM 1903 N N . THR B 1 104 ? 1.591 10.867 8.281 1 98.81 104 THR B N 1
ATOM 1904 C CA . THR B 1 104 ? 0.718 11.578 9.211 1 98.81 104 THR B CA 1
ATOM 1905 C C . THR B 1 104 ? 0.818 10.984 10.609 1 98.81 104 THR B C 1
ATOM 1907 O O . THR B 1 104 ? 1.62 10.078 10.852 1 98.81 104 THR B O 1
ATOM 1910 N N . ARG B 1 105 ? 0.09 11.578 11.539 1 98.62 105 ARG B N 1
ATOM 1911 C CA . ARG B 1 105 ? -0.053 10.961 12.852 1 98.62 105 ARG B CA 1
ATOM 1912 C C . ARG B 1 105 ? -0.917 9.703 12.773 1 98.62 105 ARG B C 1
ATOM 1914 O O . ARG B 1 105 ? -1.942 9.688 12.086 1 98.62 105 ARG B O 1
ATOM 1921 N N . THR B 1 106 ? -0.455 8.695 13.516 1 98.56 106 THR B N 1
ATOM 1922 C CA . THR B 1 106 ? -1.226 7.457 13.562 1 98.56 106 THR B CA 1
ATOM 1923 C C . THR B 1 106 ? -2.654 7.727 14.023 1 98.56 106 THR B C 1
ATOM 1925 O O . THR B 1 106 ? -3.604 7.141 13.5 1 98.56 106 THR B O 1
ATOM 1928 N N . THR B 1 107 ? -2.861 8.672 14.875 1 98.31 107 THR B N 1
ATOM 1929 C CA . THR B 1 107 ? -4.168 8.977 15.445 1 98.31 107 THR B CA 1
ATOM 1930 C C . THR B 1 107 ? -5.055 9.68 14.422 1 98.31 107 THR B C 1
ATOM 1932 O O . THR B 1 107 ? -6.266 9.797 14.625 1 98.31 107 THR B O 1
ATOM 1935 N N . LYS B 1 108 ? -4.504 10.156 13.312 1 98.69 108 LYS B N 1
ATOM 1936 C CA . LYS B 1 108 ? -5.262 10.898 12.312 1 98.69 108 LYS B CA 1
ATOM 1937 C C . LYS B 1 108 ? -5.785 9.984 11.219 1 98.69 108 LYS B C 1
ATOM 1939 O O . LYS B 1 108 ? -6.559 10.406 10.359 1 98.69 108 LYS B O 1
ATOM 1944 N N . ILE B 1 109 ? -5.477 8.727 11.25 1 98.69 109 ILE B N 1
ATOM 1945 C CA . ILE B 1 109 ? -5.801 7.801 10.172 1 98.69 109 ILE B CA 1
ATOM 1946 C C . ILE B 1 109 ? -7.316 7.738 9.984 1 98.69 109 ILE B C 1
ATOM 1948 O O . ILE B 1 109 ? -7.812 7.77 8.852 1 98.69 109 ILE B O 1
ATOM 1952 N N . PRO B 1 110 ? -8.133 7.711 11.047 1 98.38 110 PRO B N 1
ATOM 1953 C CA . PRO B 1 110 ? -9.578 7.715 10.828 1 98.38 110 PRO B CA 1
ATOM 1954 C C . PRO B 1 110 ? -10.07 8.977 10.117 1 98.38 110 PRO B C 1
ATOM 1956 O O . PRO B 1 110 ? -10.938 8.898 9.242 1 98.38 110 PRO B O 1
ATOM 1959 N N . GLN B 1 111 ? -9.484 10.094 10.445 1 98.75 111 GLN B N 1
ATOM 1960 C CA . GLN B 1 111 ? -9.883 11.336 9.797 1 98.75 111 GLN B CA 1
ATOM 1961 C C . GLN B 1 111 ? -9.414 11.375 8.344 1 98.75 111 GLN B C 1
ATOM 1963 O O . GLN B 1 111 ? -10.125 11.859 7.465 1 98.75 111 GLN B O 1
ATOM 1968 N N . VAL B 1 112 ? -8.172 10.914 8.148 1 98.88 112 VAL B N 1
ATOM 1969 C CA . VAL B 1 112 ? -7.664 10.789 6.785 1 98.88 112 VAL B CA 1
ATOM 1970 C C . VAL B 1 112 ? -8.602 9.898 5.965 1 98.88 112 VAL B C 1
ATOM 1972 O O . VAL B 1 112 ? -8.984 10.266 4.852 1 98.88 112 VAL B O 1
ATOM 1975 N N . THR B 1 113 ? -8.953 8.789 6.516 1 98.75 113 THR B N 1
ATOM 1976 C CA . THR B 1 113 ? -9.828 7.828 5.848 1 98.75 113 THR B CA 1
ATOM 1977 C C . THR B 1 113 ? -11.172 8.461 5.508 1 98.75 113 THR B C 1
ATOM 1979 O O . THR B 1 113 ? -11.664 8.328 4.387 1 98.75 113 THR B O 1
ATOM 1982 N N . GLN B 1 114 ? -11.734 9.148 6.453 1 98.56 114 GLN B N 1
ATOM 1983 C CA . GLN B 1 114 ? -13.016 9.805 6.23 1 98.56 114 GLN B CA 1
ATOM 1984 C C . GLN B 1 114 ? -12.914 10.844 5.121 1 98.56 114 GLN B C 1
ATOM 1986 O O . GLN B 1 114 ? -13.797 10.93 4.262 1 98.56 114 GLN B O 1
ATOM 1991 N N . TYR B 1 115 ? -11.883 11.609 5.207 1 98.81 115 TYR B N 1
ATOM 1992 C CA . TYR B 1 115 ? -11.672 12.617 4.176 1 98.81 115 TYR B CA 1
ATOM 1993 C C . TYR B 1 115 ? -11.586 11.969 2.797 1 98.81 115 TYR B C 1
ATOM 1995 O O . TYR B 1 115 ? -12.25 12.422 1.854 1 98.81 115 TYR B O 1
ATOM 2003 N N . VAL B 1 116 ? -10.766 10.938 2.652 1 98.81 116 VAL B N 1
ATOM 2004 C CA . VAL B 1 116 ? -10.57 10.258 1.377 1 98.81 116 VAL B CA 1
ATOM 2005 C C . VAL B 1 116 ? -11.891 9.641 0.909 1 98.81 116 VAL B C 1
ATOM 2007 O O . VAL B 1 116 ? -12.258 9.758 -0.263 1 98.81 116 VAL B O 1
ATOM 2010 N N . LYS B 1 117 ? -12.609 9.039 1.777 1 98.19 117 LYS B N 1
ATOM 2011 C CA . LYS B 1 117 ? -13.898 8.445 1.423 1 98.19 117 LYS B CA 1
ATOM 2012 C C . LYS B 1 117 ? -14.859 9.508 0.888 1 98.19 117 LYS B C 1
ATOM 2014 O O . LYS B 1 117 ? -15.656 9.227 -0.011 1 98.19 117 LYS B O 1
ATOM 2019 N N . THR B 1 118 ? -14.789 10.656 1.431 1 98.31 118 THR B N 1
ATOM 2020 C CA . THR B 1 118 ? -15.711 11.734 1.078 1 98.31 118 THR B CA 1
ATOM 2021 C C . THR B 1 118 ? -15.422 12.258 -0.328 1 98.31 118 THR B C 1
ATOM 2023 O O . THR B 1 118 ? -16.344 12.547 -1.09 1 98.31 118 THR B O 1
ATOM 2026 N N . TYR B 1 119 ? -14.164 12.344 -0.737 1 98.38 119 TYR B N 1
ATOM 2027 C CA . TYR B 1 119 ? -13.828 13.094 -1.942 1 98.38 119 TYR B CA 1
ATOM 2028 C C . TYR B 1 119 ? -13.289 12.172 -3.027 1 98.38 119 TYR B C 1
ATOM 2030 O O . TYR B 1 119 ? -13.133 12.578 -4.18 1 98.38 119 TYR B O 1
ATOM 2038 N N . HIS B 1 120 ? -13.008 10.961 -2.701 1 98.38 120 HIS B N 1
ATOM 2039 C CA . HIS B 1 120 ? -12.531 9.984 -3.668 1 98.38 120 HIS B CA 1
ATOM 2040 C C . HIS B 1 120 ? -13.664 9.5 -4.566 1 98.38 120 HIS B C 1
ATOM 2042 O O . HIS B 1 120 ? -14.789 9.289 -4.102 1 98.38 120 HIS B O 1
ATOM 2048 N N . PRO B 1 121 ? -13.383 9.234 -5.852 1 97.62 121 PRO B N 1
ATOM 2049 C CA . PRO B 1 121 ? -14.469 8.859 -6.766 1 97.62 121 PRO B CA 1
ATOM 2050 C C . PRO B 1 121 ? -14.938 7.418 -6.562 1 97.62 121 PRO B C 1
ATOM 2052 O O . PRO B 1 121 ? -16.062 7.07 -6.941 1 97.62 121 PRO B O 1
ATOM 2055 N N . TYR B 1 122 ? -14.07 6.547 -6.031 1 94.25 122 TYR B N 1
ATOM 2056 C CA . TYR B 1 122 ? -14.461 5.156 -5.824 1 94.25 122 TYR B CA 1
ATOM 2057 C C . TYR B 1 122 ? -15.359 5.02 -4.602 1 94.25 122 TYR B C 1
ATOM 2059 O O . TYR B 1 122 ? -15.125 5.672 -3.578 1 94.25 122 TYR B O 1
ATOM 2067 N N . GLU B 1 123 ? -16.281 4.168 -4.664 1 90.56 123 GLU B N 1
ATOM 2068 C CA . GLU B 1 123 ? -17.125 3.869 -3.52 1 90.56 123 GLU B CA 1
ATOM 2069 C C . GLU B 1 123 ? -16.344 3.158 -2.418 1 90.56 123 GLU B C 1
ATOM 2071 O O . GLU B 1 123 ? -16.5 3.473 -1.237 1 90.56 123 GLU B O 1
ATOM 2076 N N . VAL B 1 124 ? -15.594 2.17 -2.826 1 93.69 124 VAL B N 1
ATOM 2077 C CA . VAL B 1 124 ? -14.719 1.457 -1.899 1 93.69 124 VAL B CA 1
ATOM 2078 C C . VAL B 1 124 ? -13.266 1.704 -2.27 1 93.69 124 VAL B C 1
ATOM 2080 O O . VAL B 1 124 ? -12.648 0.904 -2.982 1 93.69 124 VAL B O 1
ATOM 2083 N N . CYS B 1 125 ? -12.766 2.789 -1.729 1 97.19 125 CYS B N 1
ATOM 2084 C CA . CYS B 1 125 ? -11.398 3.17 -2.057 1 97.19 125 CYS B CA 1
ATOM 2085 C C . CYS B 1 125 ? -10.406 2.518 -1.099 1 97.19 125 CYS B C 1
ATOM 2087 O O . CYS B 1 125 ? -10.727 2.279 0.066 1 97.19 125 CYS B O 1
ATOM 2089 N N . GLU B 1 126 ? -9.266 2.264 -1.623 1 97.81 126 GLU B N 1
ATOM 2090 C CA . GLU B 1 126 ? -8.18 1.708 -0.822 1 97.81 126 GLU B CA 1
ATOM 2091 C C . GLU B 1 126 ? -7.531 2.779 0.05 1 97.81 126 GLU B C 1
ATOM 2093 O O . GLU B 1 126 ? -6.996 3.764 -0.463 1 97.81 126 GLU B O 1
ATOM 2098 N N . VAL B 1 127 ? -7.598 2.619 1.343 1 98.75 127 VAL B N 1
ATOM 2099 C CA . VAL B 1 127 ? -6.793 3.283 2.363 1 98.75 127 VAL B CA 1
ATOM 2100 C C . VAL B 1 127 ? -6.246 2.248 3.346 1 98.75 127 VAL B C 1
ATOM 2102 O O . VAL B 1 127 ? -7.016 1.549 4.012 1 98.75 127 VAL B O 1
ATOM 2105 N N . ILE B 1 128 ? -4.945 2.115 3.34 1 98.75 128 ILE B N 1
ATOM 2106 C CA . ILE B 1 128 ? -4.297 1.234 4.305 1 98.75 128 ILE B CA 1
ATOM 2107 C C . ILE B 1 128 ? -3.152 1.975 4.992 1 98.75 128 ILE B C 1
ATOM 2109 O O . ILE B 1 128 ? -2.619 2.945 4.449 1 98.75 128 ILE B O 1
ATOM 2113 N N . SER B 1 129 ? -2.797 1.523 6.215 1 98.69 129 SER B N 1
ATOM 2114 C CA . SER B 1 129 ? -1.742 2.252 6.914 1 98.69 129 SER B CA 1
ATOM 2115 C C . SER B 1 129 ? -0.939 1.327 7.824 1 98.69 129 SER B C 1
ATOM 2117 O O . SER B 1 129 ? -1.426 0.269 8.227 1 98.69 129 SER B O 1
ATOM 2119 N N . HIS B 1 130 ? 0.279 1.819 8.039 1 98.12 130 HIS B N 1
ATOM 2120 C CA . HIS B 1 130 ? 1.237 1.173 8.93 1 98.12 130 HIS B CA 1
ATOM 2121 C C . HIS B 1 130 ? 1.919 2.191 9.836 1 98.12 130 HIS B C 1
ATOM 2123 O O . HIS B 1 130 ? 2.52 3.154 9.359 1 98.12 130 HIS B O 1
ATOM 2129 N N . PRO B 1 131 ? 1.902 1.887 11.227 1 98.44 131 PRO B N 1
ATOM 2130 C CA . PRO B 1 131 ? 2.721 2.75 12.086 1 98.44 131 PRO B CA 1
ATOM 2131 C C . PRO B 1 131 ? 4.207 2.666 11.75 1 98.44 131 PRO B C 1
ATOM 2133 O O . PRO B 1 131 ? 4.719 1.584 11.453 1 98.44 131 PRO B O 1
ATOM 2136 N N . ILE B 1 132 ? 4.809 3.76 11.758 1 98 132 ILE B N 1
ATOM 2137 C CA . ILE B 1 132 ? 6.254 3.826 11.578 1 98 132 ILE B CA 1
ATOM 2138 C C . ILE B 1 132 ? 6.949 3.596 12.914 1 98 132 ILE B C 1
ATOM 2140 O O . ILE B 1 132 ? 6.695 4.312 13.883 1 98 132 ILE B O 1
ATOM 2144 N N . GLN B 1 133 ? 7.84 2.662 12.922 1 97.44 133 GLN B N 1
ATOM 2145 C CA . GLN B 1 133 ? 8.438 2.254 14.18 1 97.44 133 GLN B CA 1
ATOM 2146 C C . GLN B 1 133 ? 9.75 2.996 14.438 1 97.44 133 GLN B C 1
ATOM 2148 O O . GLN B 1 133 ? 10.172 3.152 15.586 1 97.44 133 GLN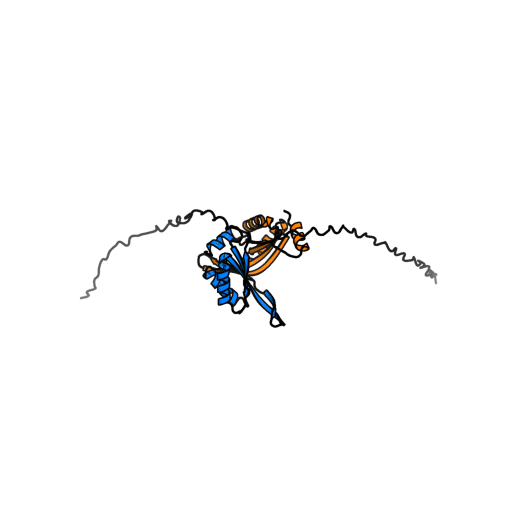 B O 1
ATOM 2153 N N . ASP B 1 134 ? 10.43 3.354 13.398 1 97.25 134 ASP B N 1
ATOM 2154 C CA . ASP B 1 134 ? 11.734 4.004 13.516 1 97.25 134 ASP B CA 1
ATOM 2155 C C . ASP B 1 134 ? 12.031 4.855 12.281 1 97.25 134 ASP B C 1
ATOM 2157 O O . ASP B 1 134 ? 11.352 4.734 11.258 1 97.25 134 ASP B O 1
ATOM 2161 N N . GLY B 1 135 ? 13.055 5.828 12.438 1 97.06 135 GLY B N 1
ATOM 2162 C CA . GLY B 1 135 ? 13.453 6.73 11.375 1 97.06 135 GLY B CA 1
ATOM 2163 C C . GLY B 1 135 ? 14.227 7.938 11.867 1 97.06 135 GLY B C 1
ATOM 2164 O O . GLY B 1 135 ? 14.766 7.922 12.977 1 97.06 135 GLY B O 1
ATOM 2165 N N . ASN B 1 136 ? 14.383 8.906 10.906 1 97.44 136 ASN B N 1
ATOM 2166 C CA . ASN B 1 136 ? 15.008 10.164 11.281 1 97.44 136 ASN B CA 1
ATOM 2167 C C . ASN B 1 136 ? 14.18 10.922 12.32 1 97.44 136 ASN B C 1
ATOM 2169 O O . ASN B 1 136 ? 13.094 11.414 12.016 1 97.44 136 ASN B O 1
ATOM 2173 N N . PRO B 1 137 ? 14.672 11.016 13.492 1 96.44 137 PRO B N 1
ATOM 2174 C CA . PRO B 1 137 ? 13.898 11.664 14.555 1 96.44 137 PRO B CA 1
ATOM 2175 C C . PRO B 1 137 ? 13.469 13.086 14.195 1 96.44 137 PRO B C 1
ATOM 2177 O O . PRO B 1 137 ? 12.367 13.508 14.547 1 96.44 137 PRO B O 1
ATOM 2180 N N . ASP B 1 138 ? 14.305 13.766 13.461 1 95.75 138 ASP B N 1
ATOM 2181 C CA . ASP B 1 138 ? 13.969 15.133 13.086 1 95.75 138 ASP B CA 1
ATOM 2182 C C . ASP B 1 138 ? 12.781 15.164 12.125 1 95.75 138 ASP B C 1
ATOM 2184 O O . ASP B 1 138 ? 11.906 16.016 12.242 1 95.75 138 ASP B O 1
ATOM 2188 N N . TYR B 1 139 ? 12.797 14.258 11.227 1 97.75 139 TYR B N 1
ATOM 2189 C CA . TYR B 1 139 ? 11.703 14.172 10.273 1 97.75 139 TYR B CA 1
ATOM 2190 C C . TYR B 1 139 ? 10.398 13.797 10.969 1 97.75 139 TYR B C 1
ATOM 2192 O O . TYR B 1 139 ? 9.359 14.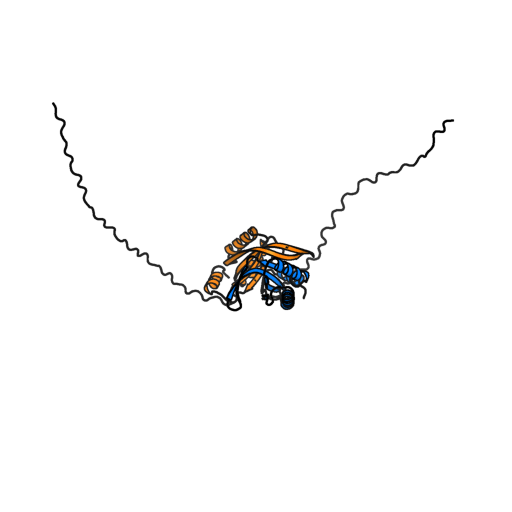406 10.727 1 97.75 139 TYR B O 1
ATOM 2200 N N . LEU B 1 140 ? 10.484 12.844 11.82 1 97.5 140 LEU B N 1
ATOM 2201 C CA . LEU B 1 140 ? 9.297 12.383 12.531 1 97.5 140 LEU B CA 1
ATOM 2202 C C . LEU B 1 140 ? 8.742 13.477 13.43 1 97.5 140 LEU B C 1
ATOM 2204 O O . LEU B 1 140 ? 7.52 13.641 13.531 1 97.5 140 LEU B O 1
ATOM 2208 N N . SER B 1 141 ? 9.578 14.219 14.062 1 96.62 141 SER B N 1
ATOM 2209 C CA . SER B 1 141 ? 9.156 15.367 14.859 1 96.62 141 SER B CA 1
ATOM 2210 C C . SER B 1 141 ? 8.477 16.422 13.992 1 96.62 141 SER B C 1
ATOM 2212 O O . SER B 1 141 ? 7.473 17.016 14.391 1 96.62 141 SER B O 1
ATOM 2214 N N . TRP B 1 142 ? 9.094 16.641 12.844 1 97.5 142 TRP B N 1
ATOM 2215 C CA . TRP B 1 142 ? 8.508 17.594 11.914 1 97.5 142 TRP B CA 1
ATOM 2216 C C . TRP B 1 142 ? 7.09 17.188 11.539 1 97.5 142 TRP B C 1
ATOM 2218 O O . TRP B 1 142 ? 6.184 18.031 11.523 1 97.5 142 TRP B O 1
ATOM 2228 N N . VAL B 1 143 ? 6.863 15.945 11.25 1 98.19 143 VAL B N 1
ATOM 2229 C CA . VAL B 1 143 ? 5.539 15.453 10.891 1 98.19 143 VAL B CA 1
ATOM 2230 C C . VAL B 1 143 ? 4.543 15.781 12 1 98.19 143 VAL B C 1
ATOM 2232 O O . VAL B 1 143 ? 3.443 16.266 11.727 1 98.19 143 VAL B O 1
ATOM 2235 N N . THR B 1 144 ? 4.887 15.516 13.258 1 96.88 144 THR B N 1
ATOM 2236 C CA . THR B 1 144 ? 3.971 15.703 14.375 1 96.88 144 THR B CA 1
ATOM 2237 C C . THR B 1 144 ? 3.746 17.188 14.648 1 96.88 144 THR B C 1
ATOM 2239 O O . THR B 1 144 ? 2.715 17.578 15.203 1 96.88 144 THR B O 1
ATOM 2242 N N . THR B 1 145 ? 4.668 17.984 14.227 1 96 145 THR B N 1
ATOM 2243 C CA . THR B 1 145 ? 4.523 19.422 14.398 1 96 145 THR B CA 1
ATOM 2244 C C . THR B 1 145 ? 3.537 20 13.383 1 96 145 THR B C 1
ATOM 2246 O O . THR B 1 145 ? 2.703 20.828 13.727 1 96 145 THR B O 1
ATOM 2249 N N . VAL B 1 146 ? 3.58 19.484 12.156 1 96.88 146 VAL B N 1
ATOM 2250 C CA . VAL B 1 146 ? 2.773 20.047 11.078 1 96.88 146 VAL B CA 1
ATOM 2251 C C . VAL B 1 146 ? 1.357 19.484 11.148 1 96.88 146 VAL B C 1
ATOM 2253 O O . VAL B 1 146 ? 0.41 20.094 10.656 1 96.88 146 VAL B O 1
ATOM 2256 N N . VAL B 1 147 ? 1.248 18.266 11.688 1 98.19 147 VAL B N 1
ATOM 2257 C CA . VAL B 1 147 ? -0.056 17.641 11.875 1 98.19 147 VAL B CA 1
ATOM 2258 C C . VAL B 1 147 ? -0.426 17.641 13.359 1 98.19 147 VAL B C 1
ATOM 2260 O O . VAL B 1 147 ? -0.035 16.75 14.109 1 98.19 147 VAL B O 1
ATOM 2263 N N . PRO B 1 148 ? -1.213 18.562 13.773 1 93.69 148 PRO B N 1
ATOM 2264 C CA . PRO B 1 148 ? -1.56 18.625 15.195 1 93.69 148 PRO B CA 1
ATOM 2265 C C . PRO B 1 148 ? -2.465 17.484 15.641 1 93.69 148 PRO B C 1
ATOM 2267 O O . PRO B 1 148 ? -3.119 16.844 14.805 1 93.69 148 PRO B O 1
ATOM 2270 N N . GLU B 1 149 ? -2.537 17.203 16.922 1 92.25 149 GLU B N 1
ATOM 2271 C CA . GLU B 1 149 ? -3.363 16.125 17.469 1 92.25 149 GLU B CA 1
ATOM 2272 C C . GLU B 1 149 ? -4.848 16.438 17.297 1 92.25 149 GLU B C 1
ATOM 2274 O O . GLU B 1 149 ? -5.262 17.594 17.375 1 92.25 149 GLU B O 1
#

Organism: Eptatretus burgeri (NCBI:txid7764)

Solvent-accessible surface area (backbone atoms only — not comparable to full-atom values): 17607 Å² total; per-residue (Å²): 137,84,73,80,84,82,88,85,81,84,86,83,81,81,75,79,82,75,78,81,75,71,72,83,70,67,76,77,67,77,76,71,66,75,75,63,68,78,69,73,49,68,62,69,42,50,38,18,40,32,42,34,62,31,75,36,66,68,61,41,51,52,51,45,51,50,34,34,73,67,36,49,22,32,34,29,35,36,38,61,85,35,77,47,74,48,77,54,99,88,35,84,44,78,43,69,28,20,36,34,43,33,37,24,40,43,87,36,47,67,59,44,49,51,54,47,60,71,72,43,91,50,91,83,64,58,73,48,71,45,57,29,56,48,54,27,50,66,32,54,35,48,33,53,66,57,21,64,133,132,84,77,89,75,81,79,79,87,77,79,88,65,90,77,82,82,80,84,75,76,75,80,75,78,79,63,73,75,76,77,71,65,74,75,66,71,76,68,74,48,67,64,67,40,50,37,18,40,33,41,34,61,30,74,37,67,68,61,42,50,54,52,46,50,51,32,42,73,67,34,50,20,54,46,70,46,79,44,69,70,21,36,37,38,30,68,55,98,89,34,84,43,78,44,70,25,22,38,35,42,32,37,25,40,41,87,36,44,66,58,44,36,51,52,47,60,72,73,44,90,50,90,73,45,52,36,40,25,36,64,38,65,78,78,61,45,68,58,55,35,50,35,52,64,58,20,65,135

InterPro domains:
  IPR004323 Divalent ion tolerance protein, CutA [PF03091] (50-144)
  IPR004323 Divalent ion tolerance protein, CutA [PTHR23419] (27-148)
  IPR011322 Nitrogen regulatory PII-like, alpha/beta [SSF54913] (46-147)
  IPR015867 Nitrogen regulatory protein PII/ATP phosphoribosyltransferase, C-terminal [G3DSA:3.30.70.120] (42-148)

Sequence (298 aa):
MTTKLLLPSISVACLLLSQLRGVLKLSAMATTSPCVPPSPPPPPGTVSAAYVTCPNEEVARKLAKGLVEGKLAACVNIIPQIKSIYEWQGQIEEDSEVLMMLKTRTTKIPQVTQYVKTYHPYEVCEVISHPIQDGNPDYLSWVTTVVPEMTTKLLLPSISVACLLLSQLRGVLKLSAMATTSPCVPPSPPPPPGTVSAAYVTCPNEEVARKLAKGLVEGKLAACVNIIPQIKSIYEWQGQIEEDSEVLMMLKTRTTKIPQVTQYVKTYHPYEVCEVISHPIQDGNPDYLSWVTTVVPE

Foldseek 3Di:
DDQDDDDDDDDDDPDDPDDDPDDDPPDPPCPPPPPPPLPFFDAFQQKKKKKWKAQDDVLVVVLQVCCLVVLLFVDKDKAAQDWDWDDDPRDIDIGGIIMIITMATPVSLVVSVVSCCVRGPDVDIDMDMDTGGDDDRNVNSSRPVSRDD/DDDPDPPDPDDPPPDDPDDPVPPPDPPPPPPPPPPPPLPFFDAFQFKKKKKWKAQDDVLVVVLQVCCLVVLLFVDKDKAAQDWDWDDDPHDIDIGGIIMIITMATNVSLVVSVVSCCVRGPDVDIDMDMDTGGDDDSNVNSSRCVSRDD

Radius of gyration: 37.24 Å; Cα contacts (8 Å, |Δi|>4): 493; chains: 2; bounding box: 101×124×98 Å